Protein AF-A0A7W4IKR4-F1 (afdb_monomer)

Sequence (214 aa):
MAEIINLNRTIQHRSRMSVFVGYLTVDWKCHAFAAETKRECMRQIALFICEMDEMHRADVRDYPEVAALRPYYYSGVVASNDICRIASLAEINPDRLDAMFVDAIDAYLVDPDVRITSHATPVVVPVHGVDFGNALHAAFVESESGIAGHVSTKKEAAQVWMTDYVRDQMNMTLPQAERQFRNWNDGFLDVVLLRLSPNLQTVVTLASLTPTAG

Organism: NCBI:txid2729096

Structure (mmCIF, N/CA/C/O backbone):
data_AF-A0A7W4IKR4-F1
#
_entry.id   AF-A0A7W4IKR4-F1
#
loop_
_atom_site.group_PDB
_atom_site.id
_atom_site.type_symbol
_atom_site.label_atom_id
_atom_site.label_alt_id
_atom_site.label_comp_id
_atom_site.label_asym_id
_atom_site.label_entity_id
_atom_site.label_seq_id
_atom_site.pdbx_PDB_ins_code
_atom_site.Cartn_x
_atom_site.Cartn_y
_atom_site.Cartn_z
_atom_site.occupancy
_atom_site.B_iso_or_equiv
_atom_site.auth_seq_id
_atom_site.auth_comp_id
_atom_site.auth_asym_id
_atom_site.auth_atom_id
_atom_site.pdbx_PDB_model_num
ATOM 1 N N . MET A 1 1 ? -17.639 -23.640 34.349 1.00 31.86 1 MET A N 1
ATOM 2 C CA . MET A 1 1 ? -18.152 -23.052 33.095 1.00 31.86 1 MET A CA 1
ATOM 3 C C . MET A 1 1 ? -18.536 -21.620 33.397 1.00 31.86 1 MET A C 1
ATOM 5 O O . MET A 1 1 ? -19.612 -21.396 33.930 1.00 31.86 1 MET A O 1
ATOM 9 N N . ALA A 1 2 ? -17.584 -20.704 33.213 1.00 28.19 2 ALA A N 1
ATOM 10 C CA . ALA A 1 2 ? -17.735 -19.298 33.561 1.00 28.19 2 ALA A CA 1
ATOM 11 C C . ALA A 1 2 ? -18.303 -18.515 32.372 1.00 28.19 2 ALA A C 1
ATOM 13 O O . ALA A 1 2 ? -17.894 -18.701 31.229 1.00 28.19 2 ALA A O 1
ATOM 14 N N . GLU A 1 3 ? -19.272 -17.682 32.706 1.00 28.91 3 GLU A N 1
ATOM 15 C CA . GLU A 1 3 ? -19.980 -16.710 31.888 1.00 28.91 3 GLU A CA 1
ATOM 16 C C . GLU A 1 3 ? -19.194 -15.373 31.879 1.00 28.91 3 GLU A C 1
ATOM 18 O O . GLU A 1 3 ? -18.309 -15.193 32.717 1.00 28.91 3 GLU A O 1
ATOM 23 N N . ILE A 1 4 ? -19.616 -14.415 31.028 1.00 28.56 4 ILE A N 1
ATOM 24 C CA . ILE A 1 4 ? -19.273 -12.964 31.022 1.00 28.56 4 ILE A CA 1
ATOM 25 C C . ILE A 1 4 ? -18.029 -12.637 30.138 1.00 28.56 4 ILE A C 1
ATOM 27 O O . ILE A 1 4 ? -16.945 -13.141 30.386 1.00 28.56 4 ILE A O 1
ATOM 31 N N . ILE A 1 5 ? -18.066 -11.841 29.050 1.00 32.06 5 ILE A N 1
ATOM 32 C CA . ILE A 1 5 ? -18.854 -10.629 28.745 1.00 32.06 5 ILE A CA 1
ATOM 33 C C . ILE A 1 5 ? -19.352 -10.609 27.290 1.00 32.06 5 ILE A C 1
ATOM 35 O O . ILE A 1 5 ? -18.592 -10.629 26.323 1.00 32.06 5 ILE A O 1
ATOM 39 N N . ASN A 1 6 ? -20.665 -10.436 27.178 1.00 35.22 6 ASN A N 1
ATOM 40 C CA . ASN A 1 6 ? -21.398 -9.983 26.007 1.00 35.22 6 ASN A CA 1
ATOM 41 C C . ASN A 1 6 ? -21.077 -8.488 25.780 1.00 35.22 6 ASN A C 1
ATOM 43 O O . ASN A 1 6 ? -21.601 -7.631 26.486 1.00 35.22 6 ASN A O 1
ATOM 47 N N . LEU A 1 7 ? -20.188 -8.167 24.836 1.00 32.81 7 LEU A N 1
ATOM 48 C CA . LEU A 1 7 ? -19.761 -6.791 24.512 1.00 32.81 7 LEU A CA 1
ATOM 49 C C . LEU A 1 7 ? -20.572 -6.179 23.355 1.00 32.81 7 LEU A C 1
ATOM 51 O O . LEU A 1 7 ? -20.089 -5.336 22.604 1.00 32.81 7 LEU A O 1
ATOM 55 N N . ASN A 1 8 ? -21.834 -6.589 23.222 1.00 38.53 8 ASN A N 1
ATOM 56 C CA . ASN A 1 8 ? -22.806 -5.913 22.374 1.00 38.53 8 ASN A CA 1
ATOM 57 C C . ASN A 1 8 ? -23.758 -5.096 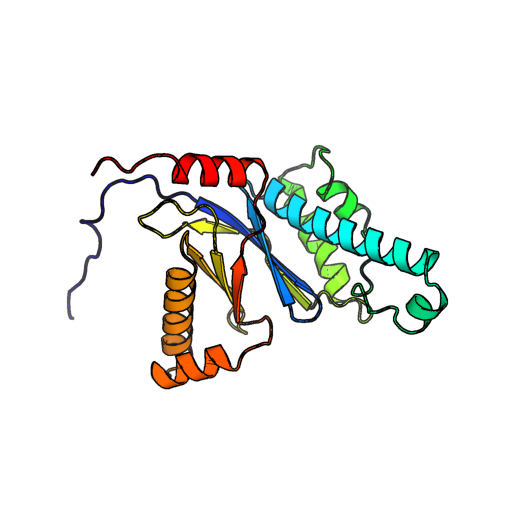23.251 1.00 38.53 8 ASN A C 1
ATOM 59 O O . ASN A 1 8 ? -24.416 -5.659 24.120 1.00 38.53 8 ASN A O 1
ATOM 63 N N . ARG A 1 9 ? -23.901 -3.805 22.913 1.00 33.41 9 ARG A N 1
ATOM 64 C CA . ARG A 1 9 ? -24.767 -2.765 23.515 1.00 33.41 9 ARG A CA 1
ATOM 65 C C . ARG A 1 9 ? -24.059 -1.905 24.560 1.00 33.41 9 ARG A C 1
ATOM 67 O O . ARG A 1 9 ? -24.197 -2.140 25.749 1.00 33.41 9 ARG A O 1
ATOM 74 N N . THR A 1 10 ? -23.316 -0.893 24.106 1.00 35.38 10 THR A N 1
ATOM 75 C CA . THR A 1 10 ? -23.553 0.546 24.396 1.00 35.38 10 THR A CA 1
ATOM 76 C C . THR A 1 10 ? -22.437 1.383 23.747 1.00 35.38 10 THR A C 1
ATOM 78 O O . THR A 1 10 ? -21.722 2.106 24.421 1.00 35.38 10 THR A O 1
ATOM 81 N N . ILE A 1 11 ? -22.258 1.290 22.425 1.00 39.19 11 ILE A N 1
ATOM 82 C CA . ILE A 1 11 ? -21.705 2.398 21.629 1.00 39.19 11 ILE A CA 1
ATOM 83 C C . ILE A 1 11 ? -22.550 2.452 20.358 1.00 39.19 11 ILE A C 1
ATOM 85 O O . ILE A 1 11 ? -22.410 1.632 19.458 1.00 39.19 11 ILE A O 1
ATOM 89 N N . GLN A 1 12 ? -23.529 3.348 20.429 1.00 33.81 12 GLN A N 1
ATOM 90 C CA . GLN A 1 12 ? -24.282 4.022 19.376 1.00 33.81 12 GLN A CA 1
ATOM 91 C C . GLN A 1 12 ? -24.053 3.558 17.927 1.00 33.81 12 GLN A C 1
ATOM 93 O O . GLN A 1 12 ? -22.936 3.551 17.416 1.00 33.81 12 GLN A O 1
ATOM 98 N N . HIS A 1 13 ? -25.169 3.312 17.236 1.00 33.97 13 HIS A N 1
ATOM 99 C CA . HIS A 1 13 ? -25.300 3.419 15.783 1.00 33.97 13 HIS A CA 1
ATOM 100 C C . HIS A 1 13 ? -24.623 4.709 15.275 1.00 33.97 13 HIS A C 1
ATOM 102 O O . HIS A 1 13 ? -25.228 5.776 15.237 1.00 33.97 13 HIS A O 1
ATOM 108 N N . ARG A 1 14 ? -23.360 4.614 14.870 1.00 40.78 14 ARG A N 1
ATOM 109 C CA . ARG A 1 14 ? -22.695 5.560 13.976 1.00 40.78 14 ARG A CA 1
ATOM 110 C C . ARG A 1 14 ? -22.114 4.707 12.862 1.00 40.78 14 ARG A C 1
ATOM 112 O O . ARG A 1 14 ? -21.452 3.712 13.144 1.00 40.78 14 ARG A O 1
ATOM 119 N N . SER A 1 15 ? -22.453 5.039 11.619 1.00 44.50 15 SER A N 1
ATOM 120 C CA . SER A 1 15 ? -21.947 4.383 10.410 1.00 44.50 15 SER A CA 1
ATOM 121 C C . SER A 1 15 ? -20.438 4.150 10.538 1.00 44.50 15 SER A C 1
ATOM 123 O O . SER A 1 15 ? -19.667 5.105 10.458 1.00 44.50 15 SER A O 1
ATOM 125 N N . ARG A 1 16 ? -20.010 2.907 10.798 1.00 61.19 16 ARG A N 1
ATOM 126 C CA . ARG A 1 16 ? -18.585 2.572 10.846 1.00 61.19 16 ARG A CA 1
ATOM 127 C C . ARG A 1 16 ? -18.085 2.594 9.411 1.00 61.19 16 ARG A C 1
ATOM 129 O O . ARG A 1 16 ? -18.451 1.736 8.617 1.00 61.19 16 ARG A O 1
ATOM 136 N N . MET A 1 17 ? -17.312 3.619 9.082 1.00 74.38 17 MET A N 1
ATOM 137 C CA . MET A 1 17 ? -16.640 3.732 7.798 1.00 74.38 17 MET A CA 1
ATOM 138 C C . MET A 1 17 ? -15.698 2.534 7.618 1.00 74.38 17 MET A C 1
ATOM 140 O O . MET A 1 17 ? -14.933 2.203 8.524 1.00 74.38 17 MET A O 1
ATOM 144 N N . SER A 1 18 ? -15.763 1.882 6.461 1.00 82.19 18 SER A N 1
ATOM 145 C CA . SER A 1 18 ? -14.823 0.836 6.054 1.00 82.19 18 SER A CA 1
ATOM 146 C C . SER A 1 18 ? -14.090 1.293 4.803 1.00 82.19 18 SER A C 1
ATOM 148 O O . SER A 1 18 ? -14.680 1.945 3.944 1.00 82.19 18 SER A O 1
ATOM 150 N N . VAL A 1 19 ? -12.808 0.958 4.715 1.00 86.38 19 VAL A N 1
ATOM 151 C CA . VAL A 1 19 ? -11.939 1.301 3.584 1.00 86.38 19 VAL A CA 1
ATOM 152 C C . VAL A 1 19 ? -11.190 0.061 3.122 1.00 86.38 19 VAL A C 1
ATOM 154 O O . VAL A 1 19 ? -10.964 -0.857 3.908 1.00 86.38 19 VAL A O 1
ATOM 157 N N . PHE A 1 20 ? -10.806 0.024 1.852 1.00 88.94 20 PHE A N 1
ATOM 158 C CA . PHE A 1 20 ? -9.824 -0.940 1.376 1.00 88.94 20 PHE A CA 1
ATOM 159 C C . PHE A 1 20 ? -8.435 -0.438 1.718 1.00 88.94 20 PHE A C 1
ATOM 161 O O . PHE A 1 20 ? -8.143 0.732 1.479 1.00 88.94 20 PHE A O 1
ATOM 168 N N . VAL A 1 21 ? -7.601 -1.320 2.257 1.00 86.75 21 VAL A N 1
ATOM 169 C CA . VAL A 1 21 ? -6.235 -1.007 2.666 1.00 86.75 21 VAL A CA 1
ATOM 170 C C . VAL A 1 21 ? -5.290 -2.058 2.125 1.00 86.75 21 VAL A C 1
ATOM 172 O O . VAL A 1 21 ? -5.514 -3.247 2.337 1.00 86.75 21 VAL A O 1
ATOM 175 N N . GLY A 1 22 ? -4.237 -1.609 1.452 1.00 87.81 22 GLY A N 1
ATOM 176 C CA . GLY A 1 22 ? -3.116 -2.435 1.015 1.00 87.81 22 GLY A CA 1
ATOM 177 C C . GLY A 1 22 ? -1.796 -1.724 1.284 1.00 87.81 22 GLY A C 1
ATOM 178 O O . GLY A 1 22 ? -1.777 -0.531 1.599 1.00 87.81 22 GLY A O 1
ATOM 179 N N . TYR A 1 23 ? -0.690 -2.449 1.160 1.00 86.38 23 TYR A N 1
ATOM 180 C CA . TYR A 1 23 ? 0.640 -1.873 1.326 1.00 86.38 23 TYR A CA 1
ATOM 181 C C . TYR A 1 23 ? 1.664 -2.515 0.397 1.00 86.38 23 TYR A C 1
ATOM 183 O O . TYR A 1 23 ? 1.463 -3.618 -0.116 1.00 86.38 23 TYR A O 1
ATOM 191 N N . LEU A 1 24 ? 2.768 -1.798 0.220 1.00 86.31 24 LEU A N 1
ATOM 192 C CA . LEU A 1 24 ? 3.975 -2.234 -0.462 1.00 86.31 24 LEU A CA 1
ATOM 193 C C . LEU A 1 24 ? 5.173 -1.883 0.423 1.00 86.31 24 LEU A C 1
ATOM 195 O O . LEU A 1 24 ? 5.307 -0.730 0.834 1.00 86.31 24 LEU A O 1
ATOM 199 N N . THR A 1 25 ? 6.040 -2.846 0.714 1.00 82.12 25 THR A N 1
ATOM 200 C CA . THR A 1 25 ? 7.292 -2.591 1.432 1.00 82.12 25 THR A CA 1
ATOM 201 C C . THR A 1 25 ? 8.418 -2.459 0.424 1.00 82.12 25 THR A C 1
ATOM 203 O O . THR A 1 25 ? 8.682 -3.388 -0.336 1.00 82.12 25 THR A O 1
ATOM 206 N N . VAL A 1 26 ? 9.077 -1.303 0.418 1.00 80.88 26 VAL A N 1
ATOM 207 C CA . VAL A 1 26 ? 10.202 -0.994 -0.469 1.00 80.88 26 VAL A CA 1
ATOM 208 C C . VAL A 1 26 ? 11.405 -0.660 0.393 1.00 80.88 26 VAL A C 1
ATOM 210 O O . VAL A 1 26 ? 11.332 0.252 1.211 1.00 80.88 26 VAL A O 1
ATOM 213 N N . ASP A 1 27 ? 12.507 -1.391 0.220 1.00 77.88 27 ASP A N 1
ATOM 214 C CA . ASP A 1 27 ? 13.743 -1.189 0.991 1.00 77.88 27 ASP A CA 1
ATOM 215 C C . ASP A 1 27 ? 13.482 -1.146 2.508 1.00 77.88 27 ASP A C 1
ATOM 217 O O . ASP A 1 27 ? 13.917 -0.237 3.214 1.00 77.88 27 ASP A O 1
ATOM 221 N N . TRP A 1 28 ? 12.694 -2.113 2.995 1.00 70.62 28 TRP A N 1
ATOM 222 C CA . TRP A 1 28 ? 12.275 -2.230 4.399 1.00 70.62 28 TRP A CA 1
ATOM 223 C C . TRP A 1 28 ? 11.429 -1.072 4.930 1.00 70.62 28 TRP A C 1
ATOM 225 O O . TRP A 1 28 ? 11.243 -0.957 6.139 1.00 70.62 28 TRP A O 1
ATOM 235 N N . LYS A 1 29 ? 10.878 -0.229 4.054 1.00 76.44 29 LYS A N 1
ATOM 236 C CA . LYS A 1 29 ? 9.941 0.830 4.420 1.00 76.44 29 LYS A CA 1
ATOM 237 C C . LYS A 1 29 ? 8.539 0.500 3.930 1.00 76.44 29 LYS A C 1
ATOM 239 O O . LYS A 1 29 ? 8.330 0.278 2.740 1.00 76.44 29 LYS A O 1
ATOM 244 N N . CYS A 1 30 ? 7.572 0.507 4.842 1.00 78.81 30 CYS A N 1
ATOM 245 C CA . CYS A 1 30 ? 6.174 0.262 4.509 1.00 78.81 30 CYS A CA 1
ATOM 246 C C . CYS A 1 30 ? 5.533 1.505 3.869 1.00 78.81 30 CYS A C 1
ATOM 248 O O . CYS A 1 30 ? 5.595 2.617 4.400 1.00 78.81 30 CYS A O 1
ATOM 250 N N . HIS A 1 31 ? 4.882 1.307 2.725 1.00 84.69 31 HIS A N 1
ATOM 251 C CA . HIS A 1 31 ? 4.050 2.291 2.047 1.00 84.69 31 HIS A CA 1
ATOM 252 C C . HIS A 1 31 ? 2.616 1.772 2.015 1.00 84.69 31 HIS A C 1
ATOM 254 O O . HIS A 1 31 ? 2.321 0.818 1.300 1.00 84.69 31 HIS A O 1
ATOM 260 N N . ALA A 1 32 ? 1.717 2.394 2.778 1.00 85.88 32 ALA A N 1
ATOM 261 C CA . ALA A 1 32 ? 0.323 1.969 2.848 1.00 85.88 32 ALA A CA 1
ATOM 262 C C . ALA A 1 32 ? -0.629 2.927 2.132 1.00 85.88 32 ALA A C 1
ATOM 264 O O . ALA A 1 32 ? -0.464 4.153 2.133 1.00 85.88 32 ALA A O 1
ATOM 265 N N . PHE A 1 33 ? -1.667 2.333 1.560 1.00 89.19 33 PHE A N 1
ATOM 266 C CA . PHE A 1 33 ? -2.638 2.981 0.696 1.00 89.19 33 PHE A CA 1
ATOM 267 C C . PHE A 1 33 ? -4.037 2.637 1.176 1.00 89.19 33 PHE A C 1
ATOM 269 O O . PHE A 1 33 ? -4.288 1.514 1.620 1.00 89.19 33 PHE A O 1
ATOM 276 N N . ALA A 1 34 ? -4.949 3.597 1.071 1.00 87.81 34 ALA A N 1
ATOM 277 C CA . ALA A 1 34 ? -6.352 3.369 1.349 1.00 87.81 34 ALA A CA 1
ATOM 278 C C . ALA A 1 34 ? -7.253 4.005 0.298 1.00 87.81 34 ALA A C 1
ATOM 280 O O . ALA A 1 34 ? -7.033 5.130 -0.159 1.00 87.81 34 ALA A O 1
ATOM 281 N N . ALA A 1 35 ? -8.316 3.288 -0.044 1.00 88.75 35 ALA A N 1
ATOM 282 C CA . ALA A 1 35 ? -9.330 3.772 -0.963 1.00 88.75 35 ALA A CA 1
ATOM 283 C C . ALA A 1 35 ? -10.722 3.244 -0.604 1.00 88.75 35 ALA A C 1
ATOM 285 O O . ALA A 1 35 ? -10.899 2.310 0.176 1.00 88.75 35 ALA A O 1
ATOM 286 N N . GLU A 1 36 ? -11.731 3.849 -1.215 1.00 88.06 36 GLU A N 1
ATOM 287 C CA . GLU A 1 36 ? -13.133 3.464 -1.116 1.00 88.06 36 GLU A CA 1
ATOM 288 C C . GLU A 1 36 ? -13.438 2.132 -1.820 1.00 88.06 36 GLU A C 1
ATOM 290 O O . GLU A 1 36 ? -14.387 1.442 -1.456 1.00 88.06 36 GLU A O 1
ATOM 295 N N . THR A 1 37 ? -12.626 1.745 -2.812 1.00 89.69 37 THR A N 1
ATOM 296 C CA . THR A 1 37 ? -12.770 0.480 -3.546 1.00 89.69 37 THR A CA 1
ATOM 297 C C . THR A 1 37 ? -11.448 -0.275 -3.637 1.00 89.69 37 THR A C 1
ATOM 299 O O . THR A 1 37 ? -10.372 0.326 -3.669 1.00 89.69 37 THR A O 1
ATOM 302 N N . LYS A 1 38 ? -11.528 -1.608 -3.760 1.00 90.38 38 LYS A N 1
ATOM 303 C CA . LYS A 1 38 ? -10.363 -2.477 -3.990 1.00 90.38 38 LYS A CA 1
ATOM 304 C C . LYS A 1 38 ? -9.558 -2.033 -5.214 1.00 90.38 38 LYS A C 1
ATOM 306 O O . LYS A 1 38 ? -8.341 -1.900 -5.140 1.00 90.38 38 LYS A O 1
ATOM 311 N N . ARG A 1 39 ? -10.263 -1.742 -6.315 1.00 92.81 39 ARG A N 1
ATOM 312 C CA . ARG A 1 39 ? -9.687 -1.304 -7.593 1.00 92.81 39 ARG A CA 1
ATOM 313 C C . ARG A 1 39 ? -8.893 -0.015 -7.467 1.00 92.81 39 ARG A C 1
ATOM 315 O O . ARG A 1 39 ? -7.809 0.062 -8.040 1.00 92.81 39 ARG A O 1
ATOM 322 N N . GLU A 1 40 ? -9.420 0.974 -6.751 1.00 92.75 40 GLU A N 1
ATOM 323 C CA . GLU A 1 40 ? -8.715 2.242 -6.566 1.00 92.75 40 GLU A CA 1
ATOM 324 C C . GLU A 1 40 ? -7.520 2.079 -5.623 1.00 92.75 40 GLU A C 1
ATOM 326 O O . GLU A 1 40 ? -6.463 2.646 -5.881 1.00 92.75 40 GLU A O 1
ATOM 331 N N . CYS A 1 41 ? -7.627 1.231 -4.595 1.00 91.88 41 CYS A N 1
ATOM 332 C CA . CYS A 1 41 ? -6.490 0.927 -3.725 1.00 91.88 41 CYS A CA 1
ATOM 333 C C . CYS A 1 41 ? -5.348 0.256 -4.508 1.00 91.88 41 CYS A C 1
ATOM 335 O O . CYS A 1 41 ? -4.197 0.671 -4.403 1.00 91.88 41 CYS A O 1
ATOM 337 N N . MET A 1 42 ? -5.668 -0.732 -5.353 1.00 94.31 42 MET A N 1
ATOM 338 C CA . MET A 1 42 ? -4.698 -1.352 -6.266 1.00 94.31 42 MET A CA 1
ATOM 339 C C . MET A 1 42 ? -4.134 -0.346 -7.273 1.00 94.31 42 MET A C 1
ATOM 341 O O . MET A 1 42 ? -2.944 -0.382 -7.573 1.00 94.31 42 MET A O 1
ATOM 345 N N . ARG A 1 43 ? -4.965 0.584 -7.768 1.00 93.88 43 ARG A N 1
ATOM 346 C CA . ARG A 1 43 ? -4.523 1.656 -8.668 1.00 93.88 43 ARG A CA 1
ATOM 347 C C . ARG A 1 43 ? -3.483 2.546 -8.013 1.00 93.88 43 ARG A C 1
ATOM 349 O O . ARG A 1 43 ? -2.504 2.878 -8.662 1.00 93.88 43 ARG A O 1
ATOM 356 N N . GLN A 1 44 ? -3.683 2.923 -6.752 1.00 93.31 44 GLN A N 1
ATOM 357 C CA . GLN A 1 44 ? -2.723 3.748 -6.022 1.00 93.31 44 GLN A CA 1
ATOM 358 C C . GLN A 1 44 ? -1.377 3.053 -5.834 1.00 93.31 44 GLN A C 1
ATOM 360 O O . GLN A 1 44 ? -0.343 3.685 -6.028 1.00 93.31 44 GLN A O 1
ATOM 365 N N . ILE A 1 45 ? -1.390 1.757 -5.504 1.00 92.94 45 ILE A N 1
ATOM 366 C CA . ILE A 1 45 ? -0.159 0.963 -5.400 1.00 92.94 45 ILE A CA 1
ATOM 367 C C . ILE A 1 45 ? 0.542 0.901 -6.765 1.00 92.94 45 ILE A C 1
ATOM 369 O O . ILE A 1 45 ? 1.741 1.145 -6.855 1.00 92.94 45 ILE A O 1
ATOM 373 N N . ALA A 1 46 ? -0.206 0.644 -7.841 1.00 93.94 46 ALA A N 1
ATOM 374 C CA . ALA A 1 46 ? 0.347 0.598 -9.192 1.00 93.94 46 ALA A CA 1
ATOM 375 C C . ALA A 1 46 ? 0.895 1.961 -9.657 1.00 93.94 46 ALA A C 1
ATOM 377 O O . ALA A 1 46 ? 1.966 2.014 -10.249 1.00 93.94 46 ALA A O 1
ATOM 378 N N . LEU A 1 47 ? 0.203 3.064 -9.352 1.00 93.75 47 LEU A N 1
ATOM 379 C CA . LEU A 1 47 ? 0.685 4.423 -9.622 1.00 93.75 47 LEU A CA 1
ATOM 380 C C . LEU A 1 47 ? 1.987 4.708 -8.877 1.00 93.75 47 LEU A C 1
ATOM 382 O O . LEU A 1 47 ? 2.907 5.251 -9.471 1.00 93.75 47 LEU A O 1
ATOM 386 N N . PHE A 1 48 ? 2.089 4.294 -7.614 1.00 91.62 48 PHE A N 1
ATOM 387 C CA . PHE A 1 48 ? 3.322 4.434 -6.845 1.00 91.62 48 PHE A CA 1
ATOM 388 C C . PHE A 1 48 ? 4.493 3.672 -7.484 1.00 91.62 48 PHE A C 1
ATOM 390 O O . PHE A 1 48 ? 5.595 4.205 -7.575 1.00 91.62 48 PHE A O 1
ATOM 397 N N . ILE A 1 49 ? 4.251 2.465 -7.999 1.00 90.75 49 ILE A N 1
ATOM 398 C CA . ILE A 1 49 ? 5.258 1.704 -8.752 1.00 90.75 49 ILE A CA 1
ATOM 399 C C . ILE A 1 49 ? 5.660 2.435 -10.044 1.00 90.75 49 ILE A C 1
ATOM 401 O O . ILE A 1 49 ? 6.847 2.523 -10.353 1.00 90.75 49 ILE A O 1
ATOM 405 N N . CYS A 1 50 ? 4.697 2.994 -10.784 1.00 9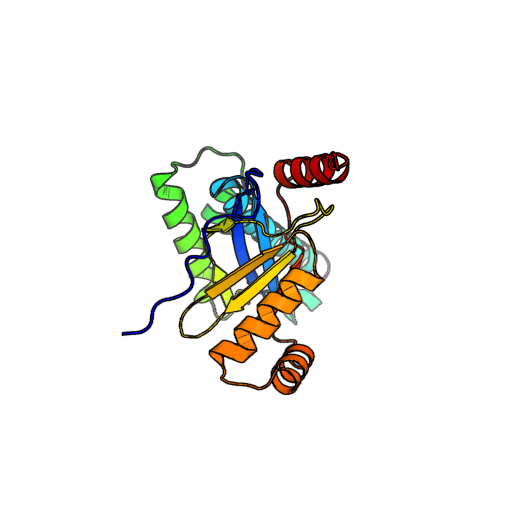1.31 50 CYS A N 1
ATOM 406 C CA . CYS A 1 50 ? 4.989 3.801 -11.972 1.00 91.31 50 CYS A CA 1
ATOM 407 C C . CYS A 1 50 ? 5.821 5.049 -11.634 1.00 91.31 50 CYS A C 1
ATOM 409 O O . CYS A 1 50 ? 6.781 5.333 -12.342 1.00 91.31 50 CYS A O 1
ATOM 411 N N . GLU A 1 51 ? 5.503 5.758 -10.545 1.00 89.62 51 GLU A N 1
ATOM 412 C CA . GLU A 1 51 ? 6.285 6.907 -10.063 1.00 89.62 51 GLU A CA 1
ATOM 413 C C . GLU A 1 51 ? 7.741 6.506 -9.775 1.00 89.62 51 GLU A C 1
ATOM 415 O O . GLU A 1 51 ? 8.667 7.222 -10.149 1.00 89.62 51 GLU A O 1
ATOM 420 N N . MET A 1 52 ? 7.959 5.343 -9.153 1.00 86.62 52 MET A N 1
ATOM 421 C CA . MET A 1 52 ? 9.305 4.834 -8.865 1.00 86.62 52 MET A CA 1
ATOM 422 C C . MET A 1 52 ? 10.104 4.526 -10.138 1.00 86.62 52 MET A C 1
ATOM 424 O O . MET A 1 52 ? 11.276 4.896 -10.219 1.00 86.62 52 MET A O 1
ATOM 428 N N . ASP A 1 53 ? 9.479 3.901 -11.140 1.00 87.06 53 ASP A N 1
ATOM 429 C CA . ASP A 1 53 ? 10.096 3.643 -12.450 1.00 87.06 53 ASP A CA 1
ATOM 430 C C . ASP A 1 53 ? 10.409 4.960 -13.188 1.00 87.06 53 ASP A C 1
ATOM 432 O O . ASP A 1 53 ? 11.502 5.148 -13.723 1.00 87.06 53 ASP A O 1
ATOM 436 N N . GLU A 1 54 ? 9.499 5.936 -13.160 1.00 86.94 54 GLU A N 1
ATOM 437 C CA . GLU A 1 54 ? 9.731 7.259 -13.752 1.00 86.94 54 GLU A CA 1
ATOM 438 C C . GLU A 1 54 ? 10.906 7.996 -13.098 1.00 86.94 54 GLU A C 1
ATOM 440 O O . GLU A 1 54 ? 11.765 8.530 -13.807 1.00 86.94 54 GLU A O 1
ATOM 445 N N . MET A 1 55 ? 10.980 7.990 -11.763 1.00 81.06 55 MET A N 1
ATOM 446 C CA . MET A 1 55 ? 12.109 8.555 -11.018 1.00 81.06 55 MET A CA 1
ATOM 447 C C . MET A 1 55 ? 13.418 7.839 -11.363 1.00 81.06 55 MET A C 1
ATOM 449 O O . MET A 1 55 ? 14.427 8.495 -11.616 1.00 81.06 55 MET A O 1
ATOM 453 N N . HIS A 1 56 ? 13.393 6.506 -11.463 1.00 78.94 56 HIS A N 1
ATOM 454 C CA . HIS A 1 56 ? 14.555 5.725 -11.873 1.00 78.94 56 HIS A CA 1
ATOM 455 C C . HIS A 1 56 ? 15.050 6.125 -13.269 1.00 78.94 56 HIS A C 1
ATOM 457 O O . HIS A 1 56 ? 16.235 6.405 -13.457 1.00 78.94 56 HIS A O 1
ATOM 463 N N . ARG A 1 57 ? 14.149 6.215 -14.253 1.00 81.81 57 ARG A N 1
ATOM 464 C CA . ARG A 1 57 ? 14.498 6.619 -15.625 1.00 81.81 57 ARG A CA 1
ATOM 465 C C . ARG A 1 57 ? 15.005 8.056 -15.703 1.00 81.81 57 ARG A C 1
ATOM 467 O O . ARG A 1 57 ? 15.885 8.338 -16.517 1.00 81.81 57 ARG A O 1
ATOM 474 N N . ALA A 1 58 ? 14.444 8.965 -14.904 1.00 82.12 58 ALA A N 1
ATOM 475 C CA . ALA A 1 58 ? 14.910 10.345 -14.831 1.00 82.12 58 ALA A CA 1
ATOM 476 C C . ALA A 1 58 ? 16.358 10.408 -14.329 1.00 82.12 58 ALA A C 1
ATOM 478 O O . ALA A 1 58 ? 17.195 11.029 -14.980 1.00 82.12 58 ALA A O 1
ATOM 479 N N . ASP A 1 59 ? 16.680 9.675 -13.266 1.00 76.19 59 ASP A N 1
ATOM 480 C CA . ASP A 1 59 ? 18.032 9.642 -12.711 1.00 76.19 59 ASP A CA 1
ATOM 481 C C . ASP A 1 59 ? 19.038 8.938 -13.627 1.00 76.19 59 ASP A C 1
ATOM 483 O O . ASP A 1 59 ? 20.174 9.389 -13.740 1.00 76.19 59 ASP A O 1
ATOM 487 N N . VAL A 1 60 ? 18.636 7.885 -14.347 1.00 78.81 60 VAL A N 1
ATOM 488 C CA . VAL A 1 60 ? 19.483 7.261 -15.384 1.00 78.81 60 VAL A CA 1
ATOM 489 C C . VAL A 1 60 ? 19.841 8.260 -16.486 1.00 78.81 60 VAL A C 1
ATOM 491 O O . VAL A 1 60 ? 20.962 8.245 -16.995 1.00 78.81 60 VAL A O 1
ATOM 494 N N . ARG A 1 61 ? 18.898 9.127 -16.869 1.00 83.25 61 ARG A N 1
ATOM 495 C CA . ARG A 1 61 ? 19.111 10.147 -17.901 1.00 83.25 61 ARG A CA 1
ATOM 496 C C . ARG A 1 61 ? 19.985 11.294 -17.397 1.00 83.25 61 ARG A C 1
ATOM 498 O O . ARG A 1 61 ? 20.875 11.729 -18.124 1.00 83.25 61 ARG A O 1
ATOM 505 N N . ASP A 1 62 ? 19.703 11.791 -16.197 1.00 82.56 62 ASP A N 1
ATOM 506 C CA . ASP A 1 62 ? 20.293 13.027 -15.681 1.00 82.56 62 ASP A CA 1
ATOM 507 C C . ASP A 1 62 ? 21.621 12.771 -14.935 1.00 82.56 62 ASP A C 1
ATOM 509 O O . ASP A 1 62 ? 22.482 13.651 -14.903 1.00 82.56 62 ASP A O 1
ATOM 513 N N . TYR A 1 63 ? 21.820 11.556 -14.404 1.00 78.94 63 TYR A N 1
ATOM 514 C CA . TYR A 1 63 ? 22.993 11.128 -13.627 1.00 78.94 63 TYR A CA 1
ATOM 515 C C . TYR A 1 63 ? 23.442 9.688 -13.980 1.00 78.94 63 TYR A C 1
ATOM 517 O O . TYR A 1 63 ? 23.452 8.804 -13.111 1.00 78.94 63 TYR A O 1
ATOM 525 N N . PRO A 1 64 ? 23.842 9.409 -15.235 1.00 74.31 64 PRO A N 1
ATOM 526 C CA . PRO A 1 64 ? 24.121 8.049 -15.705 1.00 74.31 64 PRO A CA 1
ATOM 527 C C . PRO A 1 64 ? 25.248 7.354 -14.926 1.00 74.31 64 PRO A C 1
ATOM 529 O O . PRO A 1 64 ? 25.176 6.152 -14.670 1.00 74.31 64 PRO A O 1
ATOM 532 N N . GLU A 1 65 ? 26.268 8.091 -14.481 1.00 73.25 65 GLU A N 1
ATOM 533 C CA . GLU A 1 65 ? 27.338 7.564 -13.629 1.00 73.25 65 GLU A CA 1
ATOM 534 C C . GLU A 1 65 ? 26.859 7.158 -12.226 1.00 73.25 65 GLU A C 1
ATOM 536 O O . GLU A 1 65 ? 27.344 6.171 -11.670 1.00 73.25 65 GLU A O 1
ATOM 541 N N . VAL A 1 66 ? 25.881 7.873 -11.658 1.00 65.44 66 VAL A N 1
ATOM 542 C CA . VAL A 1 66 ? 25.290 7.539 -10.354 1.00 65.44 66 VAL A CA 1
ATOM 543 C C . VAL A 1 66 ? 24.354 6.350 -10.503 1.00 65.44 66 VAL A C 1
ATOM 545 O O . VAL A 1 66 ? 24.416 5.436 -9.685 1.00 65.44 66 VAL A O 1
ATOM 548 N N . ALA A 1 67 ? 23.553 6.311 -11.567 1.00 63.94 67 ALA A N 1
ATOM 549 C CA . ALA A 1 67 ? 22.674 5.188 -11.864 1.00 63.94 67 ALA A CA 1
ATOM 550 C C . ALA A 1 67 ? 23.454 3.885 -12.122 1.00 63.94 67 ALA A C 1
ATOM 552 O O . ALA A 1 67 ? 23.048 2.827 -11.650 1.00 63.94 67 ALA A O 1
ATOM 553 N N . ALA A 1 68 ? 24.617 3.960 -12.781 1.00 62.91 68 ALA A N 1
ATOM 554 C CA . ALA A 1 68 ? 25.496 2.808 -12.997 1.00 62.91 68 ALA A CA 1
ATOM 555 C C . ALA A 1 68 ? 26.147 2.289 -11.700 1.00 62.91 68 ALA A C 1
ATOM 557 O O . ALA A 1 68 ? 26.351 1.087 -11.544 1.00 62.91 68 ALA A O 1
ATOM 558 N N . LEU A 1 69 ? 26.473 3.183 -10.759 1.00 56.47 69 LEU A N 1
ATOM 559 C CA . LEU A 1 69 ? 27.058 2.823 -9.459 1.00 56.47 69 LEU A CA 1
ATOM 560 C C . LEU A 1 69 ? 26.002 2.458 -8.407 1.00 56.47 69 LEU A C 1
ATOM 562 O O . LEU A 1 69 ? 26.318 1.834 -7.393 1.00 56.47 69 LEU A O 1
ATOM 566 N N . ARG A 1 70 ? 24.755 2.884 -8.617 1.00 53.66 70 ARG A N 1
ATOM 567 C CA . ARG A 1 70 ? 23.626 2.713 -7.701 1.00 53.66 70 ARG A CA 1
ATOM 568 C C . ARG A 1 70 ? 22.347 2.359 -8.472 1.00 53.66 70 ARG A C 1
ATOM 570 O O . ARG A 1 70 ? 21.368 3.101 -8.367 1.00 53.66 70 ARG A O 1
ATOM 577 N N . PRO A 1 71 ? 22.291 1.198 -9.156 1.00 52.62 71 PRO A N 1
ATOM 578 C CA . PRO A 1 71 ? 21.047 0.737 -9.789 1.00 52.62 71 PRO A CA 1
ATOM 579 C C . PRO A 1 71 ? 19.888 0.627 -8.774 1.00 52.62 71 PRO A C 1
ATOM 581 O O . PRO A 1 71 ? 18.715 0.731 -9.116 1.00 52.62 71 PRO A O 1
ATOM 584 N N . TYR A 1 72 ? 20.232 0.528 -7.488 1.00 50.81 72 TYR A N 1
ATOM 585 C CA . TYR A 1 72 ? 19.346 0.273 -6.360 1.00 50.81 72 TYR A CA 1
ATOM 586 C C . TYR A 1 72 ? 18.689 1.500 -5.705 1.00 50.81 72 TYR A C 1
ATOM 588 O O . TYR A 1 72 ? 17.909 1.313 -4.771 1.00 50.81 72 TYR A O 1
ATOM 596 N N . TYR A 1 73 ? 18.990 2.739 -6.126 1.00 51.28 73 TYR A N 1
ATOM 597 C CA . TYR A 1 73 ? 18.451 3.939 -5.449 1.00 51.28 73 TYR A CA 1
ATOM 598 C C . TYR A 1 73 ? 16.918 4.061 -5.544 1.00 51.28 73 TYR A C 1
ATOM 600 O O . TYR A 1 73 ? 16.297 4.636 -4.655 1.00 51.28 73 TYR A O 1
ATOM 608 N N . TYR A 1 74 ? 16.317 3.439 -6.564 1.00 57.22 74 TYR A N 1
ATOM 609 C CA . TYR A 1 74 ? 14.864 3.358 -6.775 1.00 57.22 74 TYR A CA 1
ATOM 610 C C . TYR A 1 74 ? 14.368 1.919 -6.794 1.00 57.22 74 TYR A C 1
ATOM 612 O O . TYR A 1 74 ? 13.418 1.582 -7.497 1.00 57.22 74 TYR A O 1
ATOM 620 N N . SER A 1 75 ? 15.024 1.047 -6.026 1.00 59.22 75 SER A N 1
ATOM 621 C CA . SER A 1 75 ? 14.640 -0.354 -5.857 1.00 59.22 75 SER A CA 1
ATOM 622 C C . SER A 1 75 ? 14.618 -1.212 -7.126 1.00 59.22 75 SER A C 1
ATOM 624 O O . SER A 1 75 ? 13.983 -2.249 -7.077 1.00 59.22 75 SER A O 1
ATOM 626 N N . GLY A 1 76 ? 15.262 -0.814 -8.233 1.00 65.00 76 GLY A N 1
ATOM 627 C CA . GLY A 1 76 ? 15.327 -1.617 -9.470 1.00 65.00 76 GLY A CA 1
ATOM 628 C C . GLY A 1 76 ? 13.978 -1.861 -10.163 1.00 65.00 76 GLY A C 1
ATOM 629 O O . GLY A 1 76 ? 13.889 -2.666 -11.084 1.00 65.00 76 GLY A O 1
ATOM 630 N N . VAL A 1 77 ? 12.915 -1.185 -9.723 1.00 75.75 77 VAL A N 1
ATOM 631 C CA . VAL A 1 77 ? 11.547 -1.462 -10.164 1.00 75.75 77 VAL A CA 1
ATOM 632 C C . VAL A 1 77 ? 11.305 -0.898 -11.561 1.00 75.75 77 VAL A C 1
ATOM 634 O O . VAL A 1 77 ? 11.397 0.307 -11.779 1.00 75.75 77 VAL A O 1
ATOM 637 N N . VAL A 1 78 ? 10.921 -1.775 -12.489 1.00 81.69 78 VAL A N 1
ATOM 638 C CA . VAL A 1 78 ? 10.427 -1.409 -13.824 1.00 81.69 78 VAL A CA 1
ATOM 639 C C . VAL A 1 78 ? 8.939 -1.728 -13.896 1.00 81.69 78 VAL A C 1
ATOM 641 O O . VAL A 1 78 ? 8.538 -2.867 -13.649 1.00 81.69 78 VAL A O 1
ATOM 644 N N . ALA A 1 79 ? 8.101 -0.749 -14.242 1.00 86.31 79 ALA A N 1
ATOM 645 C CA . ALA A 1 79 ? 6.659 -0.952 -14.305 1.00 86.31 79 ALA A CA 1
ATOM 646 C C . ALA A 1 79 ? 6.300 -1.904 -15.459 1.00 86.31 79 ALA A C 1
ATOM 648 O O . ALA A 1 79 ? 6.547 -1.616 -16.634 1.00 86.31 79 ALA A O 1
ATOM 649 N N . SER A 1 80 ? 5.699 -3.049 -15.129 1.00 89.88 80 SER A N 1
ATOM 650 C CA . SER A 1 80 ? 5.231 -4.007 -16.132 1.00 89.88 80 SER A CA 1
ATOM 651 C C . SER A 1 80 ? 4.001 -3.478 -16.881 1.00 89.88 80 SER A C 1
ATOM 653 O O . SER A 1 80 ? 3.317 -2.554 -16.432 1.00 89.88 80 SER A O 1
ATOM 655 N N . ASN A 1 81 ? 3.664 -4.093 -18.020 1.00 91.69 81 ASN A N 1
ATOM 656 C CA . ASN A 1 81 ? 2.448 -3.739 -18.762 1.00 91.69 81 ASN A CA 1
ATOM 657 C C . ASN A 1 81 ? 1.178 -3.882 -17.908 1.00 91.69 81 ASN A C 1
ATOM 659 O O . ASN A 1 81 ? 0.267 -3.063 -18.034 1.00 91.69 81 ASN A O 1
ATOM 663 N N . ASP A 1 82 ? 1.120 -4.892 -17.036 1.00 93.44 82 ASP A N 1
ATOM 664 C CA . ASP A 1 82 ? -0.022 -5.102 -16.148 1.00 93.44 82 ASP A CA 1
ATOM 665 C C . ASP A 1 82 ? -0.080 -4.043 -15.048 1.00 93.44 82 ASP A C 1
ATOM 667 O O . ASP A 1 82 ? -1.156 -3.494 -14.810 1.00 93.44 82 ASP A O 1
ATOM 671 N N . ILE A 1 83 ? 1.061 -3.651 -14.465 1.00 93.75 83 ILE A N 1
ATOM 672 C CA . ILE A 1 83 ? 1.119 -2.515 -13.533 1.00 93.75 83 ILE A CA 1
ATOM 673 C C . ILE A 1 83 ? 0.641 -1.230 -14.212 1.00 93.75 83 ILE A C 1
ATOM 675 O O . ILE A 1 83 ? -0.264 -0.571 -13.700 1.00 93.75 83 ILE A O 1
ATOM 679 N N . CYS A 1 84 ? 1.161 -0.903 -15.396 1.00 93.75 84 CYS A N 1
ATOM 680 C CA . CYS A 1 84 ? 0.737 0.274 -16.159 1.00 93.75 84 CYS A CA 1
ATOM 681 C C . CYS A 1 84 ? -0.766 0.236 -16.479 1.00 93.75 84 CYS A C 1
ATOM 683 O O . CYS A 1 84 ? -1.469 1.247 -16.381 1.00 93.75 84 CYS A O 1
ATOM 685 N N . ARG A 1 85 ? -1.298 -0.942 -16.822 1.00 94.50 85 ARG A N 1
ATOM 686 C CA . ARG A 1 85 ? -2.728 -1.129 -17.074 1.00 94.50 85 ARG A CA 1
ATOM 687 C C . ARG A 1 85 ? -3.557 -0.925 -15.808 1.00 94.50 85 ARG A C 1
ATOM 689 O O . ARG A 1 85 ? -4.579 -0.241 -15.878 1.00 94.50 85 ARG A O 1
ATOM 696 N N . ILE A 1 86 ? -3.126 -1.460 -14.666 1.00 94.38 86 ILE A N 1
ATOM 697 C CA . ILE A 1 86 ? -3.789 -1.272 -13.369 1.00 94.38 86 ILE A CA 1
ATOM 698 C C . ILE A 1 86 ? -3.729 0.199 -12.944 1.00 94.38 86 ILE A C 1
ATOM 700 O O . ILE A 1 86 ? -4.742 0.721 -12.487 1.00 94.38 86 ILE A O 1
ATOM 704 N N . ALA A 1 87 ? -2.610 0.897 -13.143 1.00 94.56 87 ALA A N 1
ATOM 705 C CA . ALA A 1 87 ? -2.458 2.325 -12.842 1.00 94.56 87 ALA A CA 1
ATOM 706 C C . ALA A 1 87 ? -3.397 3.221 -13.681 1.00 94.56 87 ALA A C 1
ATOM 708 O O . ALA A 1 87 ? -3.863 4.271 -13.220 1.00 94.56 87 ALA A O 1
ATOM 709 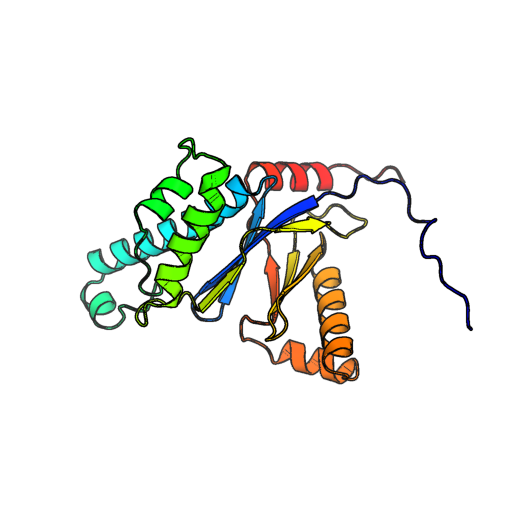N N . SER A 1 88 ? -3.718 2.789 -14.903 1.00 93.50 88 SER A N 1
ATOM 710 C CA . SER A 1 88 ? -4.604 3.515 -15.816 1.00 93.50 88 SER A CA 1
ATOM 711 C C . SER A 1 88 ? -6.073 3.534 -15.362 1.00 93.50 88 SER A C 1
ATOM 713 O O . SER A 1 88 ? -6.494 2.788 -14.476 1.00 93.50 88 SER A O 1
ATOM 715 N N . LEU A 1 89 ? -6.880 4.368 -16.025 1.00 90.31 89 LEU A N 1
ATOM 716 C CA . LEU A 1 89 ? -8.344 4.387 -15.895 1.00 90.31 89 LEU A CA 1
ATOM 717 C C . LEU A 1 89 ? -9.041 3.373 -16.819 1.00 90.31 89 LEU A C 1
ATOM 719 O O . LEU A 1 89 ? -10.263 3.406 -16.952 1.00 90.31 89 LEU A O 1
ATOM 723 N N . ALA A 1 90 ? -8.285 2.494 -17.485 1.00 90.00 90 ALA A N 1
ATOM 724 C CA . ALA A 1 90 ? -8.864 1.485 -18.356 1.00 90.00 90 ALA A CA 1
ATOM 725 C C . ALA A 1 90 ? -9.759 0.522 -17.566 1.00 90.00 90 ALA A C 1
ATOM 727 O O . ALA A 1 90 ? -9.475 0.163 -16.415 1.00 90.00 90 ALA A O 1
ATOM 728 N N . GLU A 1 91 ? -10.823 0.070 -18.224 1.00 88.12 91 GLU A N 1
ATOM 729 C CA . GLU A 1 91 ? -11.691 -0.964 -17.687 1.00 88.12 91 GLU A CA 1
ATOM 730 C C . GLU A 1 91 ? -10.931 -2.298 -17.620 1.00 88.12 91 GLU A C 1
ATOM 732 O O . GLU A 1 91 ? -10.283 -2.746 -18.575 1.00 88.12 91 GLU A O 1
ATOM 737 N N . ILE A 1 92 ? -10.985 -2.925 -16.448 1.00 90.31 92 ILE A N 1
ATOM 738 C CA . ILE A 1 92 ? -10.383 -4.226 -16.171 1.00 90.31 92 ILE A CA 1
ATOM 739 C C . ILE A 1 92 ? -11.503 -5.103 -15.637 1.00 90.31 92 ILE A C 1
ATOM 741 O O . ILE A 1 92 ? -12.237 -4.679 -14.746 1.00 90.31 92 ILE A O 1
ATOM 745 N N . ASN A 1 93 ? -11.619 -6.319 -16.174 1.00 87.88 93 ASN A N 1
ATOM 746 C CA . ASN A 1 93 ? -12.565 -7.295 -15.652 1.00 87.88 93 ASN A CA 1
ATOM 747 C C . ASN A 1 93 ? -12.281 -7.506 -14.145 1.00 87.88 93 ASN A C 1
ATOM 749 O O . ASN A 1 93 ? -11.165 -7.926 -13.820 1.00 87.88 93 ASN A O 1
ATOM 753 N N . PRO A 1 94 ? -13.250 -7.241 -13.246 1.00 83.31 94 PRO A N 1
ATOM 754 C CA . PRO A 1 94 ? -13.073 -7.406 -11.805 1.00 83.31 94 PRO A CA 1
ATOM 755 C C . PRO A 1 94 ? -12.578 -8.800 -11.408 1.00 83.31 94 PRO A C 1
ATOM 757 O O . PRO A 1 94 ? -11.722 -8.907 -10.536 1.00 83.31 94 PRO A O 1
ATOM 760 N N . ASP A 1 95 ? -13.027 -9.844 -12.110 1.00 85.75 95 ASP A N 1
ATOM 761 C CA . ASP A 1 95 ? -12.654 -11.239 -11.839 1.00 85.75 95 ASP A CA 1
ATOM 762 C C . ASP A 1 95 ? -11.180 -11.527 -12.151 1.00 85.75 95 ASP A C 1
ATOM 764 O O . ASP A 1 95 ? -10.608 -12.505 -11.677 1.00 85.75 95 ASP A O 1
ATOM 768 N N . ARG A 1 96 ? -10.551 -10.684 -12.977 1.00 88.50 96 ARG A N 1
ATOM 769 C CA . ARG A 1 96 ? -9.143 -10.818 -13.373 1.00 88.50 96 ARG A CA 1
ATOM 770 C C . ARG A 1 96 ? -8.224 -9.851 -12.648 1.00 88.50 96 ARG A C 1
ATOM 772 O O . ARG A 1 96 ? -7.017 -10.061 -12.675 1.00 88.50 96 ARG A O 1
ATOM 779 N N . LEU A 1 97 ? -8.771 -8.802 -12.040 1.00 89.19 97 LEU A N 1
ATOM 780 C CA . LEU A 1 97 ? -7.990 -7.735 -11.428 1.00 89.19 97 LEU A CA 1
ATOM 781 C C . LEU A 1 97 ? -7.076 -8.264 -10.320 1.00 89.19 97 LEU A C 1
ATOM 783 O O . LEU A 1 97 ? -5.907 -7.900 -10.280 1.00 89.19 97 LEU A O 1
ATOM 787 N N . ASP A 1 98 ? -7.604 -9.137 -9.462 1.00 88.12 98 ASP A N 1
ATOM 788 C CA . ASP A 1 98 ? -6.852 -9.700 -8.341 1.00 88.12 98 ASP A CA 1
ATOM 789 C C . ASP A 1 98 ? -5.672 -10.543 -8.821 1.00 88.12 98 ASP A C 1
ATOM 791 O O . ASP A 1 98 ? -4.549 -10.321 -8.380 1.00 88.12 98 ASP A O 1
ATOM 795 N N . ALA A 1 99 ? -5.917 -11.453 -9.767 1.00 89.56 99 ALA A N 1
ATOM 796 C CA . ALA A 1 99 ? -4.871 -12.288 -10.350 1.00 89.56 99 ALA A CA 1
ATOM 797 C C . ALA A 1 99 ? -3.814 -11.437 -11.067 1.00 89.56 99 ALA A C 1
ATOM 799 O O . ALA A 1 99 ? -2.631 -11.583 -10.801 1.00 89.56 99 ALA A O 1
ATOM 800 N N . MET A 1 100 ? -4.241 -10.475 -11.896 1.00 90.69 100 MET A N 1
ATOM 801 C CA . MET A 1 100 ? -3.321 -9.561 -12.581 1.00 90.69 100 MET A CA 1
ATOM 802 C C . MET A 1 100 ? -2.456 -8.758 -11.606 1.00 90.69 100 MET A C 1
ATOM 804 O O . MET A 1 100 ? -1.289 -8.514 -11.889 1.00 90.69 100 MET A O 1
ATOM 808 N N . PHE A 1 101 ? -3.026 -8.311 -10.485 1.00 90.38 101 PHE A N 1
ATOM 809 C CA . PHE A 1 101 ? -2.284 -7.556 -9.482 1.00 90.38 101 PHE A CA 1
ATOM 810 C C . PHE A 1 101 ? -1.271 -8.442 -8.753 1.00 90.38 101 PHE A C 1
ATOM 812 O O . PHE A 1 101 ? -0.109 -8.063 -8.660 1.00 90.38 101 PHE A O 1
ATOM 819 N N . VAL A 1 102 ? -1.693 -9.616 -8.274 1.00 88.25 102 VAL A N 1
ATOM 820 C CA . VAL A 1 102 ? -0.815 -10.552 -7.554 1.00 88.25 102 VAL A CA 1
ATOM 821 C C . VAL A 1 102 ? 0.320 -11.028 -8.456 1.00 88.25 102 VAL A C 1
ATOM 823 O O . VAL A 1 102 ? 1.476 -10.853 -8.092 1.00 88.25 102 VAL A O 1
ATOM 826 N N . ASP A 1 103 ? 0.015 -11.502 -9.667 1.00 89.25 103 ASP A N 1
ATOM 827 C CA . ASP A 1 103 ? 1.026 -11.989 -10.613 1.00 89.25 103 ASP A CA 1
ATOM 828 C C . ASP A 1 103 ? 2.062 -10.900 -10.946 1.00 89.25 103 ASP A C 1
ATOM 830 O O . ASP A 1 103 ? 3.262 -11.169 -11.041 1.00 89.25 103 ASP A O 1
ATOM 834 N N . ALA A 1 104 ? 1.613 -9.649 -11.102 1.00 89.00 104 ALA A N 1
ATOM 835 C CA . ALA A 1 104 ? 2.495 -8.529 -11.406 1.00 89.00 104 ALA A CA 1
ATOM 836 C C . ALA A 1 104 ? 3.394 -8.133 -10.225 1.00 89.00 104 ALA A C 1
ATOM 838 O O . ALA A 1 104 ? 4.535 -7.737 -10.455 1.00 89.00 104 ALA A O 1
ATOM 839 N N . ILE A 1 105 ? 2.900 -8.217 -8.985 1.00 87.81 105 ILE A N 1
ATOM 840 C CA . ILE A 1 105 ? 3.689 -7.882 -7.793 1.00 87.81 105 ILE A CA 1
ATOM 841 C C . ILE A 1 105 ? 4.628 -9.027 -7.403 1.00 87.81 105 ILE A C 1
ATOM 843 O O . ILE A 1 105 ? 5.781 -8.770 -7.061 1.00 87.81 105 ILE A O 1
ATOM 847 N N . ASP A 1 106 ? 4.184 -10.278 -7.511 1.00 86.81 106 ASP A N 1
ATOM 848 C CA . ASP A 1 106 ? 5.002 -11.457 -7.211 1.00 86.81 106 A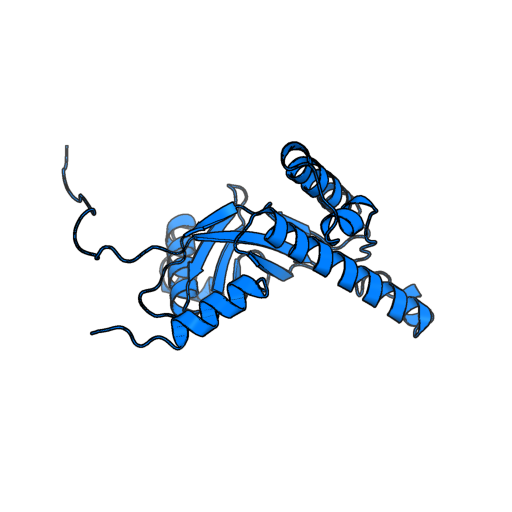SP A CA 1
ATOM 849 C C . ASP A 1 106 ? 6.244 -11.528 -8.106 1.00 86.81 106 ASP A C 1
ATOM 851 O O . ASP A 1 106 ? 7.316 -11.927 -7.648 1.00 86.81 106 ASP A O 1
ATOM 855 N N . ALA A 1 107 ? 6.142 -11.057 -9.354 1.00 85.38 107 ALA A N 1
ATOM 856 C CA . ALA A 1 107 ? 7.287 -10.923 -10.252 1.00 85.38 107 ALA A CA 1
ATOM 857 C C . ALA A 1 107 ? 8.404 -10.027 -9.678 1.00 85.38 107 ALA A C 1
ATOM 859 O O . ALA A 1 107 ? 9.576 -10.282 -9.942 1.00 85.38 107 ALA A O 1
ATOM 860 N N . TYR A 1 108 ? 8.066 -9.017 -8.868 1.00 84.56 108 TYR A N 1
ATOM 861 C CA . TYR A 1 108 ? 9.053 -8.168 -8.195 1.00 84.56 108 TYR A CA 1
ATOM 862 C C . TYR A 1 108 ? 9.679 -8.832 -6.969 1.00 84.56 108 TYR A C 1
ATOM 864 O O . TYR A 1 108 ? 10.824 -8.541 -6.651 1.00 84.56 108 TYR A O 1
ATOM 872 N N . LEU A 1 109 ? 8.955 -9.720 -6.282 1.00 82.25 109 LEU A N 1
ATOM 873 C CA . LEU A 1 109 ? 9.457 -10.398 -5.079 1.00 82.25 109 LEU A CA 1
ATOM 874 C C . LEU A 1 109 ? 10.521 -11.456 -5.391 1.00 82.25 109 LEU A C 1
ATOM 876 O O . LEU A 1 109 ? 11.316 -11.815 -4.523 1.00 82.25 109 LEU A O 1
ATOM 880 N N . VAL A 1 110 ? 10.512 -11.990 -6.613 1.00 81.75 110 VAL A N 1
ATOM 881 C CA . VAL A 1 110 ? 11.471 -13.010 -7.062 1.00 81.75 110 VAL A CA 1
ATOM 882 C C . VAL A 1 110 ? 12.707 -12.418 -7.736 1.00 81.75 110 VAL A C 1
ATOM 884 O O . VAL A 1 110 ? 13.667 -13.150 -7.980 1.00 81.75 110 VAL A O 1
ATOM 887 N N . ASP A 1 111 ? 12.690 -11.122 -8.049 1.00 78.69 111 ASP A N 1
ATOM 888 C CA . ASP A 1 111 ? 13.800 -10.435 -8.698 1.00 78.69 111 ASP A CA 1
ATOM 889 C C . ASP A 1 111 ? 14.789 -9.912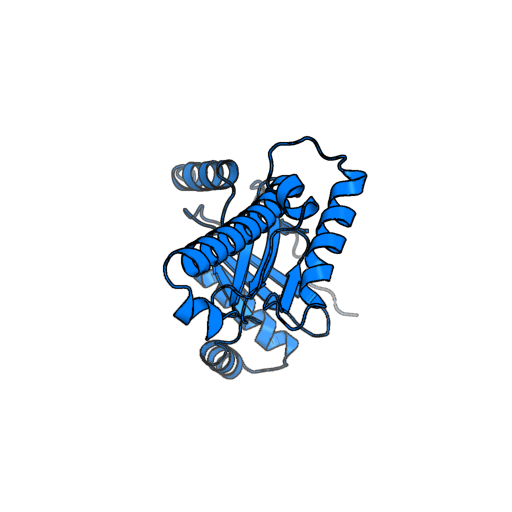 -7.636 1.00 78.69 111 ASP A C 1
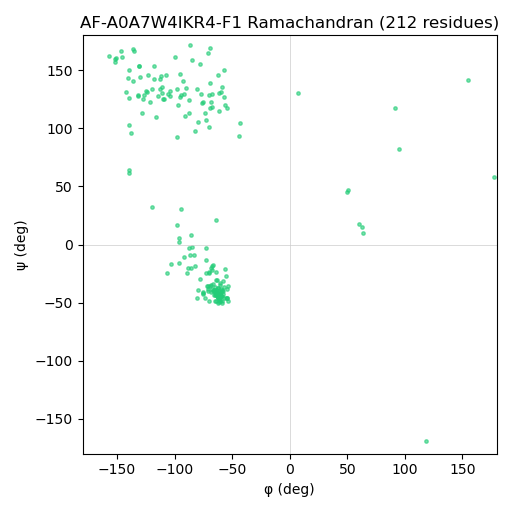ATOM 891 O O . ASP A 1 111 ? 14.444 -9.015 -6.864 1.00 78.69 111 ASP A O 1
ATOM 895 N N . PRO A 1 112 ? 16.024 -10.449 -7.566 1.00 71.88 112 PRO A N 1
ATOM 896 C CA . PRO A 1 112 ? 17.007 -10.039 -6.564 1.00 71.88 112 PRO A CA 1
ATOM 897 C C . PRO A 1 112 ? 17.494 -8.595 -6.745 1.00 71.88 112 PRO A C 1
ATOM 899 O O . PRO A 1 112 ? 18.066 -8.029 -5.810 1.00 71.88 112 PRO A O 1
ATOM 902 N N . ASP A 1 113 ? 17.283 -8.002 -7.922 1.00 71.56 113 ASP A N 1
ATOM 903 C CA . ASP A 1 113 ? 17.646 -6.617 -8.207 1.00 71.56 113 ASP A CA 1
ATOM 904 C C . ASP A 1 113 ? 16.536 -5.638 -7.785 1.00 71.56 113 ASP A C 1
ATOM 906 O O . ASP A 1 113 ? 16.765 -4.422 -7.728 1.00 71.56 113 ASP A O 1
ATOM 910 N N . VAL A 1 114 ? 15.359 -6.161 -7.409 1.00 76.56 114 VAL A N 1
ATOM 911 C CA . VAL A 1 114 ? 14.209 -5.383 -6.956 1.00 76.56 114 VAL A CA 1
ATOM 912 C C . VAL A 1 114 ? 14.125 -5.333 -5.426 1.00 76.56 114 VAL A C 1
ATOM 914 O O . VAL A 1 114 ? 14.258 -6.339 -4.740 1.00 76.56 114 VAL A O 1
ATOM 917 N N . ARG A 1 115 ? 13.885 -4.146 -4.843 1.00 76.38 115 ARG A N 1
ATOM 918 C CA . ARG A 1 115 ? 13.763 -3.978 -3.370 1.00 76.38 115 ARG A CA 1
ATOM 919 C C . ARG A 1 115 ? 12.334 -3.958 -2.843 1.00 76.38 115 ARG A C 1
ATOM 921 O O . ARG A 1 115 ? 12.113 -3.498 -1.722 1.00 76.38 115 ARG A O 1
ATOM 928 N N . ILE A 1 116 ? 11.367 -4.413 -3.630 1.00 81.94 116 ILE A N 1
ATOM 929 C CA . ILE A 1 116 ? 10.040 -4.715 -3.096 1.00 81.94 116 ILE A CA 1
ATOM 930 C C . ILE A 1 116 ? 10.186 -6.007 -2.290 1.00 81.94 116 ILE A C 1
ATOM 932 O O . ILE A 1 116 ? 10.501 -7.046 -2.854 1.00 81.94 116 ILE A O 1
ATOM 936 N N . THR A 1 117 ? 10.011 -5.934 -0.971 1.00 76.12 117 THR A N 1
ATOM 937 C CA . THR A 1 117 ? 10.285 -7.064 -0.065 1.00 76.12 117 THR A CA 1
ATOM 938 C C . THR A 1 117 ? 9.027 -7.730 0.477 1.00 76.12 117 THR A C 1
ATOM 940 O O . THR A 1 117 ? 9.070 -8.902 0.841 1.00 76.12 117 THR A O 1
ATOM 943 N N . SER A 1 118 ? 7.906 -7.012 0.534 1.00 76.81 118 SER A N 1
ATOM 944 C CA . SER A 1 118 ? 6.604 -7.578 0.895 1.00 76.81 118 SER A CA 1
ATOM 945 C C . SER A 1 118 ? 5.460 -6.729 0.347 1.00 76.81 118 SER A C 1
ATOM 947 O O . SER A 1 118 ? 5.642 -5.567 -0.034 1.00 76.81 118 SER A O 1
ATOM 949 N N . HIS A 1 119 ? 4.265 -7.313 0.285 1.00 82.88 119 HIS A N 1
ATOM 950 C CA . HIS A 1 119 ? 3.050 -6.606 -0.099 1.00 82.88 119 HIS A CA 1
ATOM 951 C C . HIS A 1 119 ? 1.818 -7.237 0.554 1.00 82.88 119 HIS A C 1
ATOM 953 O O . HIS A 1 119 ? 1.820 -8.416 0.904 1.00 82.88 119 HIS A O 1
ATOM 959 N N . ALA A 1 120 ? 0.733 -6.465 0.638 1.00 77.81 120 ALA A N 1
ATOM 960 C CA . ALA A 1 120 ? -0.592 -7.002 0.923 1.00 77.81 120 ALA A CA 1
ATOM 961 C C . ALA A 1 120 ? -1.603 -6.569 -0.129 1.00 77.81 120 ALA A C 1
ATOM 963 O O . ALA A 1 120 ? -1.789 -5.376 -0.398 1.00 77.81 120 ALA A O 1
ATOM 964 N N . THR A 1 121 ? -2.314 -7.558 -0.672 1.00 81.00 121 THR A N 1
ATOM 965 C CA . THR A 1 121 ? -3.491 -7.312 -1.507 1.00 81.00 121 THR A CA 1
ATOM 966 C C . THR A 1 121 ? -4.533 -6.532 -0.699 1.00 81.00 121 THR A C 1
ATOM 968 O O . THR A 1 121 ? -4.791 -6.897 0.450 1.00 81.00 121 THR A O 1
ATOM 971 N N . PRO A 1 122 ? -5.168 -5.490 -1.270 1.00 87.31 122 PRO A N 1
ATOM 972 C CA . PRO A 1 122 ? -6.109 -4.676 -0.520 1.00 87.31 122 PRO A CA 1
ATOM 973 C C . PRO A 1 122 ? -7.267 -5.465 0.099 1.00 87.31 122 PRO A C 1
ATOM 975 O O . PRO A 1 122 ? -8.012 -6.160 -0.600 1.00 87.31 122 PRO A O 1
ATOM 978 N N . VAL A 1 123 ? -7.451 -5.291 1.407 1.00 83.88 123 VAL A N 1
ATOM 979 C CA . VAL A 1 123 ? -8.517 -5.906 2.212 1.00 83.88 123 VAL A CA 1
ATOM 980 C C . VAL A 1 123 ? -9.422 -4.841 2.819 1.00 83.88 123 VAL A C 1
ATOM 982 O O . VAL A 1 123 ? -9.002 -3.707 3.037 1.00 83.88 123 VAL A O 1
ATOM 985 N N . VAL A 1 124 ? -10.680 -5.193 3.091 1.00 85.88 124 VAL A N 1
ATOM 986 C CA . VAL A 1 124 ? -11.622 -4.282 3.756 1.00 85.88 124 VAL A CA 1
ATOM 987 C C . VAL A 1 124 ? -11.288 -4.207 5.242 1.00 85.88 124 VAL A C 1
ATOM 989 O O . VAL A 1 124 ? -11.317 -5.223 5.934 1.00 85.88 124 VAL A O 1
ATOM 992 N N . VAL A 1 125 ? -11.031 -3.000 5.739 1.00 81.69 125 VAL A N 1
ATOM 993 C CA . VAL A 1 125 ? -10.699 -2.735 7.141 1.00 81.69 125 VAL A CA 1
ATOM 994 C C . VAL A 1 125 ? -11.678 -1.705 7.721 1.00 81.69 125 VAL A C 1
ATOM 996 O O . VAL A 1 125 ? -11.927 -0.667 7.095 1.00 81.69 125 VAL A O 1
ATOM 999 N N . PRO A 1 126 ? -12.272 -1.956 8.903 1.00 81.25 126 PRO A N 1
ATOM 1000 C CA . PRO A 1 126 ? -13.055 -0.946 9.606 1.00 81.25 126 PRO A CA 1
ATOM 1001 C C . PRO A 1 126 ? -12.153 0.174 10.142 1.00 81.25 126 PRO A C 1
ATOM 1003 O O . PRO A 1 126 ? -11.087 -0.082 10.698 1.00 81.25 126 PRO A O 1
ATOM 1006 N N . VAL A 1 127 ? -12.609 1.420 10.023 1.00 77.75 127 VAL A N 1
ATOM 1007 C CA . VAL A 1 127 ? -11.939 2.585 10.610 1.00 77.75 127 VAL A CA 1
ATOM 1008 C C . VAL A 1 127 ? -12.438 2.784 12.041 1.00 77.75 127 VAL A C 1
ATOM 1010 O O . VAL A 1 127 ? -13.641 2.913 12.282 1.00 77.75 127 VAL A O 1
ATOM 1013 N N . HIS A 1 128 ? -11.515 2.819 13.000 1.00 73.44 128 HIS A N 1
ATOM 1014 C CA . HIS A 1 128 ? -11.804 3.003 14.419 1.00 73.44 128 HIS A CA 1
ATOM 1015 C C . HIS A 1 128 ? -11.460 4.424 14.885 1.00 73.44 128 HIS A C 1
ATOM 1017 O O . HIS A 1 128 ? -10.379 4.942 14.635 1.00 73.44 128 HIS A O 1
ATOM 1023 N N . GLY A 1 129 ? -12.384 5.066 15.597 1.00 64.75 129 GLY A N 1
ATOM 1024 C CA . GLY A 1 129 ? -12.205 6.421 16.116 1.00 64.75 129 GLY A CA 1
ATOM 1025 C C . GLY A 1 129 ? -13.551 7.109 16.314 1.00 64.75 129 GLY A C 1
ATOM 1026 O O . GLY A 1 129 ? -14.478 6.891 15.538 1.00 64.75 129 GLY A O 1
ATOM 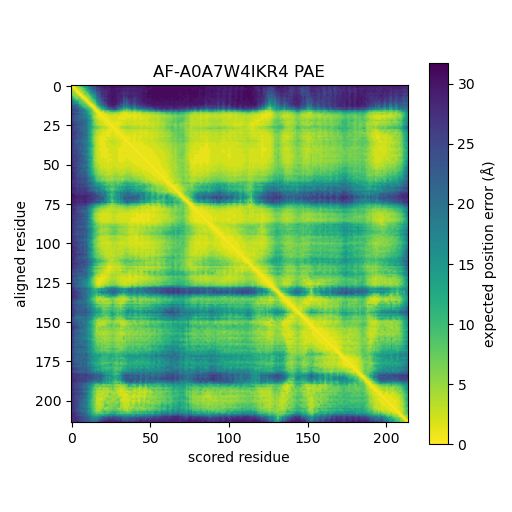1027 N N . VAL A 1 130 ? -13.680 7.888 17.390 1.00 53.47 130 VAL A N 1
ATOM 1028 C CA . VAL A 1 130 ? -14.922 8.619 17.721 1.00 53.47 130 VAL A CA 1
ATOM 1029 C C . VAL A 1 130 ? -14.951 10.005 17.060 1.00 53.47 130 VAL A C 1
ATOM 1031 O O . VAL A 1 130 ? -16.031 10.549 16.835 1.00 53.47 130 VAL A O 1
ATOM 1034 N N . ASP A 1 131 ? -13.776 10.515 16.675 1.00 59.88 131 ASP A N 1
ATOM 1035 C CA . ASP A 1 131 ? -13.587 11.837 16.077 1.00 59.88 131 ASP A CA 1
ATOM 1036 C C . ASP A 1 131 ? -13.145 11.720 14.615 1.00 59.88 131 ASP A C 1
ATOM 1038 O O . ASP A 1 131 ? -12.333 10.857 14.261 1.00 59.88 131 ASP A O 1
ATOM 1042 N N . PHE A 1 132 ? -13.644 12.622 13.772 1.00 58.53 132 PHE A N 1
ATOM 1043 C CA . PHE A 1 132 ? -13.217 12.739 12.384 1.00 58.53 132 PHE A CA 1
ATOM 1044 C C . PHE A 1 132 ? -11.890 13.511 12.317 1.00 58.53 132 PHE A C 1
ATOM 1046 O O . PHE A 1 132 ? -11.845 14.721 12.520 1.0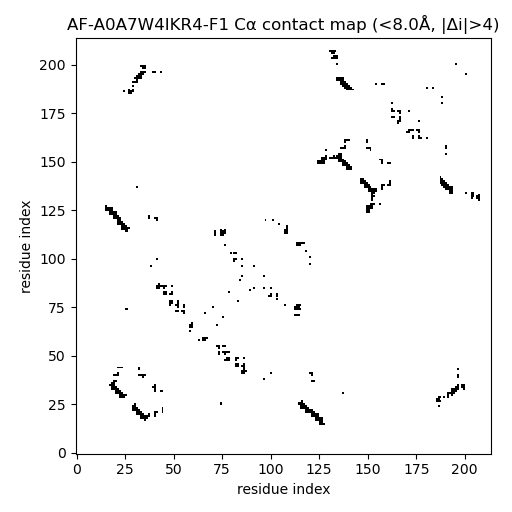0 58.53 132 PHE A O 1
ATOM 1053 N N . GLY A 1 133 ? -10.790 12.797 12.076 1.00 59.47 133 GLY A N 1
ATOM 1054 C CA . GLY A 1 133 ? -9.480 13.393 11.800 1.00 59.47 133 GLY A CA 1
ATOM 1055 C C . GLY A 1 133 ? -9.327 13.740 10.318 1.00 59.47 133 GLY A C 1
ATOM 1056 O O . GLY A 1 133 ? -9.996 13.149 9.479 1.00 59.47 133 GLY A O 1
ATOM 1057 N N . ASN A 1 134 ? -8.415 14.656 9.976 1.00 67.56 134 ASN A N 1
ATOM 1058 C CA . ASN A 1 134 ? -8.119 15.023 8.576 1.00 67.56 134 ASN A CA 1
ATOM 1059 C C . ASN A 1 134 ? -7.343 13.940 7.803 1.00 67.56 134 ASN A C 1
ATOM 1061 O O . ASN A 1 134 ? -7.034 14.126 6.626 1.00 67.56 134 ASN A O 1
ATOM 1065 N N . ALA A 1 135 ? -6.977 12.847 8.474 1.00 74.69 135 ALA A N 1
ATOM 1066 C CA . ALA A 1 135 ? -6.160 11.782 7.928 1.00 74.69 135 ALA A CA 1
ATOM 1067 C C . ALA A 1 135 ? -6.476 10.433 8.584 1.00 74.69 135 ALA A C 1
ATOM 1069 O O . ALA A 1 135 ? -7.013 10.378 9.692 1.00 74.69 135 ALA A O 1
ATOM 1070 N N . LEU A 1 136 ? -6.088 9.352 7.906 1.00 78.31 136 LEU A N 1
ATOM 1071 C CA . LEU A 1 136 ? -6.149 7.993 8.433 1.00 78.31 136 LEU A CA 1
ATOM 1072 C C . LEU A 1 136 ? -4.732 7.466 8.665 1.00 78.31 136 LEU A C 1
ATOM 1074 O O . LEU A 1 136 ? -3.849 7.613 7.821 1.00 78.31 136 LEU A O 1
ATOM 1078 N N . HIS A 1 137 ? -4.539 6.840 9.816 1.00 80.94 137 HIS A N 1
ATOM 1079 C CA . HIS A 1 137 ? -3.304 6.188 10.217 1.00 80.94 137 HIS A CA 1
ATOM 1080 C C . HIS A 1 137 ? -3.559 4.695 10.277 1.00 80.94 137 HIS A C 1
ATOM 1082 O O . HIS A 1 137 ? -4.561 4.271 10.856 1.00 80.94 137 HIS A O 1
ATOM 1088 N N . ALA A 1 138 ? -2.661 3.911 9.704 1.00 79.31 138 ALA A N 1
ATOM 1089 C CA . ALA A 1 138 ? -2.719 2.468 9.796 1.00 79.31 138 ALA A CA 1
ATOM 1090 C C . ALA A 1 138 ? -1.520 1.958 10.586 1.00 79.31 138 ALA A C 1
ATOM 1092 O O . ALA A 1 138 ? -0.386 2.322 10.293 1.00 79.31 138 ALA A O 1
ATOM 1093 N N . ALA A 1 139 ? -1.795 1.146 11.598 1.00 76.69 139 ALA A N 1
ATOM 1094 C CA . ALA A 1 139 ? -0.804 0.306 12.241 1.00 76.69 139 ALA A CA 1
ATOM 1095 C C . ALA A 1 139 ? -0.854 -1.072 11.587 1.00 76.69 139 ALA A C 1
ATOM 1097 O O . ALA A 1 139 ? -1.938 -1.656 11.512 1.00 76.69 139 ALA A O 1
ATOM 1098 N N . PHE A 1 140 ? 0.290 -1.587 11.147 1.00 72.88 140 PHE A N 1
ATOM 1099 C CA . PHE A 1 140 ? 0.418 -2.955 10.643 1.00 72.88 140 PHE A CA 1
ATOM 1100 C C . PHE A 1 140 ? 1.474 -3.711 11.430 1.00 72.88 140 PHE A C 1
ATOM 1102 O O . PHE A 1 140 ? 2.478 -3.134 11.839 1.00 72.88 140 PHE A O 1
ATOM 1109 N N . VAL A 1 141 ? 1.234 -5.003 11.610 1.00 69.38 141 VAL A N 1
ATOM 1110 C CA . VAL A 1 141 ? 2.197 -5.959 12.143 1.00 69.38 141 VAL A CA 1
ATOM 1111 C C . VAL A 1 141 ? 2.247 -7.129 11.176 1.00 69.38 141 VAL A C 1
ATOM 1113 O O . VAL A 1 141 ? 1.257 -7.847 11.025 1.00 69.38 141 VAL A O 1
ATOM 1116 N N . GLU A 1 142 ? 3.384 -7.301 10.510 1.00 63.44 142 GLU A N 1
ATOM 1117 C CA . GLU A 1 142 ? 3.658 -8.467 9.670 1.00 63.44 142 GLU A CA 1
ATOM 1118 C C . GLU A 1 142 ? 4.434 -9.505 10.496 1.00 63.44 142 GLU A C 1
ATOM 1120 O O . GLU A 1 142 ? 5.439 -9.192 11.135 1.00 63.44 142 GLU A O 1
ATOM 1125 N N . SER A 1 143 ? 3.937 -10.742 10.537 1.00 63.53 143 SER A N 1
ATOM 1126 C CA . SER A 1 143 ? 4.546 -11.866 11.256 1.00 63.53 143 SER A CA 1
ATOM 1127 C C . SER A 1 143 ? 4.538 -13.124 10.389 1.00 63.53 143 SER A C 1
ATOM 1129 O O . SER A 1 143 ? 3.778 -13.206 9.426 1.00 63.53 143 SER A O 1
ATOM 1131 N N . GLU A 1 144 ? 5.292 -14.156 10.781 1.00 57.28 144 GLU A N 1
ATOM 1132 C CA . GLU A 1 144 ? 5.234 -15.479 10.130 1.00 57.28 144 GLU A CA 1
ATOM 1133 C C . GLU A 1 144 ? 3.807 -16.062 10.096 1.00 57.28 144 GLU A C 1
ATOM 1135 O O . GLU A 1 144 ? 3.465 -16.841 9.211 1.00 57.28 144 GLU A O 1
ATOM 1140 N N . SER A 1 145 ? 2.957 -15.667 11.051 1.00 57.19 145 SER A N 1
ATOM 1141 C CA . SER A 1 145 ? 1.562 -16.109 11.159 1.00 57.19 145 SER A CA 1
ATOM 1142 C C . SER A 1 145 ? 0.568 -15.307 10.308 1.00 57.19 145 SER A C 1
ATOM 1144 O O . SER A 1 145 ? -0.622 -15.625 10.295 1.00 57.19 145 SER A O 1
ATOM 1146 N N . GLY A 1 146 ? 1.038 -14.282 9.593 1.00 61.09 146 GLY A N 1
ATOM 1147 C CA . GLY A 1 146 ? 0.219 -13.379 8.791 1.00 61.09 146 GLY A CA 1
ATOM 1148 C C . GLY A 1 146 ? 0.289 -11.924 9.252 1.00 61.09 146 GLY A C 1
ATOM 1149 O O . GLY A 1 146 ? 1.128 -11.536 10.070 1.00 61.09 146 GLY A O 1
ATOM 1150 N N . ILE A 1 147 ? -0.617 -11.120 8.695 1.00 66.31 147 ILE A N 1
ATOM 1151 C CA . ILE A 1 147 ? -0.680 -9.668 8.876 1.00 66.31 147 ILE A CA 1
ATOM 1152 C C . ILE A 1 147 ? -1.842 -9.318 9.805 1.00 66.31 147 ILE A C 1
ATOM 1154 O O . ILE A 1 147 ? -2.983 -9.720 9.567 1.00 66.31 147 ILE A O 1
ATOM 1158 N N . ALA A 1 148 ? -1.570 -8.508 10.824 1.00 72.12 148 ALA A N 1
ATOM 1159 C CA . ALA A 1 148 ? -2.589 -7.832 11.616 1.00 72.12 148 ALA A CA 1
ATOM 1160 C C . ALA A 1 148 ? -2.530 -6.326 11.366 1.00 72.12 148 ALA A C 1
ATOM 1162 O O . ALA A 1 148 ? -1.452 -5.760 11.194 1.00 72.12 148 ALA A O 1
ATOM 1163 N N . GLY A 1 149 ? -3.683 -5.656 11.364 1.00 74.75 149 GLY A N 1
ATOM 1164 C CA . GLY A 1 149 ? -3.716 -4.216 11.147 1.00 74.75 149 GLY A CA 1
ATOM 1165 C C . GLY A 1 149 ? -4.890 -3.503 11.801 1.00 74.75 149 GLY A C 1
ATOM 1166 O O . GLY A 1 149 ? -5.936 -4.095 12.074 1.00 74.75 149 GLY A O 1
ATOM 1167 N N . HIS A 1 150 ? -4.706 -2.207 12.031 1.00 80.75 150 HIS A N 1
ATOM 1168 C CA . HIS A 1 150 ? -5.699 -1.315 12.611 1.00 80.75 150 HIS A CA 1
ATOM 1169 C C . HIS A 1 150 ? -5.640 0.055 11.955 1.00 80.75 150 HIS A C 1
ATOM 1171 O O . HIS A 1 150 ? -4.575 0.661 11.872 1.00 80.75 150 HIS A O 1
ATOM 1177 N N . VAL A 1 151 ? -6.797 0.569 11.541 1.00 81.75 151 VAL A N 1
ATOM 1178 C CA . VAL A 1 151 ? -6.913 1.895 10.932 1.00 81.75 151 VAL A CA 1
ATOM 1179 C C . VAL A 1 151 ? -7.658 2.822 11.873 1.00 81.75 151 VAL A C 1
ATOM 1181 O O . VAL A 1 151 ? -8.751 2.497 12.337 1.00 81.75 151 VAL A O 1
ATOM 1184 N N . SER A 1 152 ? -7.087 3.998 12.114 1.00 78.94 152 SER A N 1
ATOM 1185 C CA . SER A 1 152 ? -7.646 5.004 13.007 1.00 78.94 152 SER A CA 1
ATOM 1186 C C . SER A 1 152 ? -7.506 6.420 12.459 1.00 78.94 152 SER A C 1
ATOM 1188 O O . SER A 1 152 ? -6.550 6.755 11.762 1.00 78.94 152 SER A O 1
ATOM 1190 N N . THR A 1 153 ? -8.449 7.289 12.819 1.00 78.38 153 THR A N 1
ATOM 1191 C CA . THR A 1 153 ? -8.388 8.730 12.522 1.00 78.38 153 THR A CA 1
ATOM 1192 C C . THR A 1 153 ? -7.358 9.479 13.378 1.00 78.38 153 THR A C 1
ATOM 1194 O O . THR A 1 153 ? -6.999 10.612 13.062 1.00 78.38 153 THR A O 1
ATOM 1197 N N . LYS A 1 154 ? -6.851 8.853 14.449 1.00 79.25 154 LYS A N 1
ATOM 1198 C CA . LYS A 1 154 ? -5.806 9.380 15.344 1.00 79.25 154 LYS A CA 1
ATOM 1199 C C . LYS A 1 154 ? -4.576 8.478 15.350 1.00 79.25 154 LYS A C 1
ATOM 1201 O O . LYS A 1 154 ? -4.709 7.261 15.525 1.00 79.25 154 LYS A O 1
ATOM 1206 N N . LYS A 1 155 ? -3.389 9.080 15.233 1.00 79.44 155 LYS A N 1
ATOM 1207 C CA . LYS A 1 155 ? -2.103 8.368 15.242 1.00 79.44 155 LYS A CA 1
ATOM 1208 C C . LYS A 1 155 ? -1.874 7.638 16.563 1.00 79.44 155 LYS A C 1
ATOM 1210 O O . LYS A 1 155 ? -1.480 6.478 16.564 1.00 79.44 155 LYS A O 1
ATOM 1215 N N . GLU A 1 156 ? -2.182 8.292 17.677 1.00 81.38 156 GLU A N 1
ATOM 1216 C CA . GLU A 1 156 ? -1.969 7.776 19.031 1.00 81.38 156 GLU A CA 1
ATOM 1217 C C . GLU A 1 156 ? -2.809 6.520 19.277 1.00 81.38 156 GLU A C 1
ATOM 1219 O O . GLU A 1 156 ? -2.330 5.558 19.864 1.00 81.38 156 GLU A O 1
ATOM 1224 N N . ALA A 1 157 ? -4.046 6.487 18.774 1.00 79.06 157 ALA A N 1
ATOM 1225 C CA . ALA A 1 157 ? -4.907 5.315 18.904 1.00 79.06 157 ALA A CA 1
ATOM 1226 C C . ALA A 1 157 ? -4.378 4.114 18.098 1.00 79.06 157 ALA A C 1
ATOM 1228 O O . ALA A 1 157 ? -4.407 2.992 18.600 1.00 79.06 157 ALA A O 1
ATOM 1229 N N . ALA A 1 158 ? -3.825 4.342 16.900 1.00 78.38 158 ALA A N 1
ATOM 1230 C CA . ALA A 1 158 ? -3.156 3.289 16.132 1.00 78.38 158 ALA A CA 1
ATOM 1231 C C . ALA A 1 158 ? -1.882 2.782 16.838 1.00 78.38 158 ALA A C 1
ATOM 1233 O O . ALA A 1 158 ? -1.639 1.578 16.883 1.00 78.38 158 ALA A O 1
ATOM 1234 N N . GLN A 1 159 ? -1.104 3.682 17.451 1.00 80.31 159 GLN A N 1
ATOM 1235 C CA . GLN A 1 159 ? 0.086 3.323 18.235 1.00 80.31 159 GLN A CA 1
ATOM 1236 C C . GLN A 1 159 ? -0.257 2.501 19.483 1.00 80.31 159 GLN A C 1
ATOM 1238 O O . GLN A 1 159 ? 0.417 1.509 19.766 1.00 80.31 159 GLN A O 1
ATOM 1243 N N . VAL A 1 160 ? -1.303 2.892 20.220 1.00 82.00 160 VAL A N 1
ATOM 1244 C CA . VAL A 1 160 ? -1.776 2.157 21.403 1.00 82.00 160 VAL A CA 1
ATOM 1245 C C . VAL A 1 160 ? -2.219 0.756 21.006 1.00 82.00 160 VAL A C 1
ATOM 1247 O O . VAL A 1 160 ? -1.737 -0.209 21.592 1.00 82.00 160 VAL A O 1
ATOM 1250 N N . TRP A 1 161 ? -3.047 0.635 19.960 1.00 84.75 161 TRP A N 1
ATOM 1251 C CA . TRP A 1 161 ? -3.481 -0.670 19.463 1.00 84.75 161 TRP A CA 1
ATOM 1252 C C . TRP A 1 161 ? -2.294 -1.574 19.119 1.00 84.75 161 TRP A C 1
ATOM 1254 O O . TRP A 1 161 ? -2.262 -2.731 19.527 1.00 84.75 161 TRP A O 1
ATOM 1264 N N . MET A 1 162 ? -1.293 -1.047 18.412 1.00 79.12 162 MET A N 1
ATOM 1265 C CA . MET A 1 162 ? -0.125 -1.832 18.016 1.00 79.12 162 MET A CA 1
ATOM 1266 C C . MET A 1 162 ? 0.731 -2.249 19.214 1.00 79.12 162 MET A C 1
ATOM 1268 O O . MET A 1 162 ? 1.203 -3.381 19.270 1.00 79.12 162 MET A O 1
ATOM 1272 N N . THR A 1 163 ? 0.903 -1.354 20.189 1.00 79.62 163 THR A N 1
ATOM 1273 C CA . THR A 1 163 ? 1.636 -1.650 21.429 1.00 79.62 163 THR A CA 1
ATOM 1274 C C . THR A 1 163 ? 0.946 -2.764 22.216 1.00 79.62 163 THR A C 1
ATOM 1276 O O . THR A 1 163 ? 1.613 -3.693 22.671 1.00 79.62 163 THR A O 1
ATOM 1279 N N . ASP A 1 164 ? -0.383 -2.702 22.336 1.00 81.94 164 ASP A N 1
ATOM 1280 C CA . ASP A 1 164 ? -1.185 -3.745 22.978 1.00 81.94 164 ASP A CA 1
ATOM 1281 C C . ASP A 1 164 ? -1.107 -5.070 22.207 1.00 81.94 164 ASP A C 1
ATOM 1283 O O . ASP A 1 164 ? -0.893 -6.120 22.810 1.00 81.94 164 ASP A O 1
ATOM 1287 N N . TYR A 1 165 ? -1.196 -5.026 20.875 1.00 80.25 165 TYR A N 1
ATOM 1288 C CA . TYR A 1 165 ? -1.099 -6.214 20.030 1.00 80.25 165 TYR A CA 1
ATOM 1289 C C . TYR A 1 165 ? 0.252 -6.924 20.195 1.00 80.25 165 TYR A C 1
ATOM 1291 O O . TYR A 1 165 ? 0.287 -8.126 20.445 1.00 80.25 165 TYR A O 1
ATOM 1299 N N . VAL A 1 166 ? 1.370 -6.193 20.123 1.00 75.75 166 VAL A N 1
ATOM 1300 C CA . VAL A 1 166 ? 2.718 -6.757 20.325 1.00 75.75 166 VAL A CA 1
ATOM 1301 C C . VAL A 1 166 ? 2.874 -7.325 21.728 1.00 75.75 166 VAL A C 1
ATOM 1303 O O . VAL A 1 166 ? 3.402 -8.426 21.886 1.00 75.75 166 VAL A O 1
ATOM 1306 N N . ARG A 1 167 ? 2.409 -6.592 22.747 1.00 81.44 167 ARG A N 1
ATOM 1307 C CA . ARG A 1 167 ? 2.436 -7.047 24.139 1.00 81.44 167 ARG A CA 1
ATOM 1308 C C . ARG A 1 167 ? 1.767 -8.414 24.270 1.00 81.44 167 ARG A C 1
ATOM 1310 O O . ARG A 1 167 ? 2.352 -9.318 24.865 1.00 81.44 167 ARG A O 1
ATOM 1317 N N . ASP A 1 168 ? 0.579 -8.552 23.692 1.00 82.25 168 ASP A N 1
ATOM 1318 C CA . ASP A 1 168 ? -0.246 -9.748 23.821 1.00 82.25 168 ASP A CA 1
ATOM 1319 C C . ASP A 1 168 ? 0.293 -10.912 22.967 1.00 82.25 168 ASP A C 1
ATOM 1321 O O . ASP A 1 168 ? 0.350 -12.041 23.450 1.00 82.25 168 ASP A O 1
ATOM 1325 N N . GLN A 1 169 ? 0.760 -10.655 21.738 1.00 77.81 169 GLN A N 1
ATOM 1326 C CA . GLN A 1 169 ? 1.318 -11.694 20.857 1.00 77.81 169 GLN A CA 1
ATOM 1327 C C . GLN A 1 169 ? 2.683 -12.208 21.319 1.00 77.81 169 GLN A C 1
ATOM 1329 O O . GLN A 1 169 ? 2.967 -13.399 21.218 1.00 77.81 169 GLN A O 1
ATOM 1334 N N . MET A 1 170 ? 3.538 -11.325 21.835 1.00 73.38 170 MET A N 1
ATOM 1335 C CA . MET A 1 170 ? 4.895 -11.685 22.255 1.00 73.38 170 MET A CA 1
ATOM 1336 C C . MET A 1 170 ? 5.007 -11.979 23.756 1.00 73.38 170 MET A C 1
ATOM 1338 O O . MET A 1 170 ? 6.111 -12.194 24.255 1.00 73.38 170 MET A O 1
ATOM 1342 N N . ASN A 1 171 ? 3.879 -11.986 24.478 1.00 79.19 171 ASN A N 1
ATOM 1343 C CA . ASN A 1 171 ? 3.803 -12.201 25.924 1.00 79.19 171 ASN A CA 1
ATOM 1344 C C . ASN A 1 171 ? 4.785 -11.306 26.711 1.00 79.19 171 ASN A C 1
ATOM 1346 O O . ASN A 1 171 ? 5.521 -11.759 27.592 1.00 79.19 171 ASN A O 1
ATOM 1350 N N . MET A 1 172 ? 4.830 -10.025 26.344 1.00 80.62 172 MET A N 1
ATOM 1351 C CA . MET A 1 172 ? 5.712 -9.019 26.939 1.00 80.62 172 MET A CA 1
ATOM 1352 C C . MET A 1 172 ? 4.962 -8.171 27.971 1.00 80.62 172 MET A C 1
ATOM 1354 O O . MET A 1 172 ? 3.740 -8.077 27.968 1.00 80.62 172 MET A O 1
ATOM 1358 N N . THR A 1 173 ? 5.692 -7.485 28.850 1.00 83.81 173 THR A N 1
ATOM 1359 C CA . THR A 1 173 ? 5.105 -6.400 29.659 1.00 83.81 173 THR A CA 1
ATOM 1360 C C . THR A 1 173 ? 4.959 -5.121 28.828 1.00 83.81 173 THR A C 1
ATOM 1362 O O . THR A 1 173 ? 5.719 -4.896 27.885 1.00 83.81 173 THR A O 1
ATOM 1365 N N . LEU A 1 174 ? 4.034 -4.228 29.200 1.00 75.12 174 LEU A N 1
ATOM 1366 C CA . LEU A 1 174 ? 3.832 -2.955 28.490 1.00 75.12 174 LEU A CA 1
ATOM 1367 C C . LEU A 1 174 ? 5.130 -2.118 28.359 1.00 75.12 174 LEU A C 1
ATOM 1369 O O . LEU A 1 174 ? 5.459 -1.720 27.243 1.00 75.12 174 LEU A O 1
ATOM 1373 N N . PRO A 1 175 ? 5.960 -1.939 29.412 1.00 80.12 175 PRO A N 1
ATOM 1374 C CA . PRO A 1 175 ? 7.216 -1.190 29.285 1.00 80.12 175 PRO A CA 1
ATOM 1375 C C . PRO A 1 175 ? 8.283 -1.876 28.413 1.00 80.12 175 PRO A C 1
ATOM 1377 O O . PRO A 1 175 ? 9.267 -1.238 28.025 1.00 80.12 175 PRO A O 1
ATOM 1380 N N . GLN A 1 176 ? 8.165 -3.185 28.167 1.00 76.81 176 GLN A N 1
ATOM 1381 C CA . GLN A 1 176 ? 9.017 -3.908 27.217 1.00 76.81 176 GLN A CA 1
ATOM 1382 C C . GLN A 1 176 ? 8.515 -3.691 25.790 1.00 76.81 176 GLN A C 1
ATOM 1384 O O . GLN A 1 176 ? 9.320 -3.318 24.943 1.00 76.81 176 GLN A O 1
ATOM 1389 N N . ALA A 1 177 ? 7.206 -3.812 25.553 1.00 75.19 177 ALA A N 1
ATOM 1390 C CA . ALA A 1 177 ? 6.593 -3.547 24.253 1.00 75.19 177 ALA A CA 1
ATOM 1391 C C . ALA A 1 177 ? 6.847 -2.102 23.782 1.00 75.19 177 ALA A C 1
ATOM 1393 O O . ALA A 1 177 ? 7.295 -1.888 22.661 1.00 75.19 177 ALA A O 1
ATOM 1394 N N . GLU A 1 178 ? 6.694 -1.103 24.658 1.00 72.88 178 GLU A N 1
ATOM 1395 C CA . GLU A 1 178 ? 6.995 0.303 24.335 1.00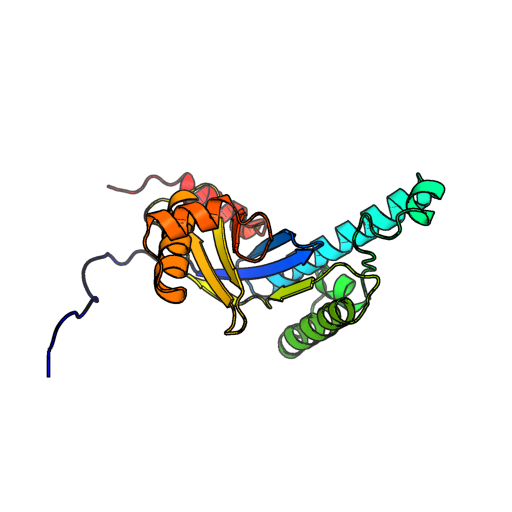 72.88 178 GLU A CA 1
ATOM 1396 C C . GLU A 1 178 ? 8.483 0.563 24.035 1.00 72.88 178 GLU A C 1
ATOM 1398 O O . GLU A 1 178 ? 8.834 1.497 23.310 1.00 72.88 178 GLU A O 1
ATOM 1403 N N . ARG A 1 179 ? 9.396 -0.197 24.654 1.00 74.00 179 ARG A N 1
ATOM 1404 C CA . ARG A 1 179 ? 10.836 -0.111 24.353 1.00 74.00 179 ARG A CA 1
ATOM 1405 C C . ARG A 1 179 ? 11.159 -0.788 23.032 1.00 74.00 179 ARG A C 1
ATOM 1407 O O . ARG A 1 179 ? 11.904 -0.222 22.244 1.00 74.00 179 ARG A O 1
ATOM 1414 N N . GLN A 1 180 ? 10.566 -1.949 22.791 1.00 71.31 180 GLN A N 1
ATOM 1415 C CA . GLN A 1 180 ? 10.706 -2.683 21.545 1.00 71.31 180 GLN A CA 1
ATOM 1416 C C . GLN A 1 180 ? 10.191 -1.851 20.365 1.00 71.31 180 GLN A C 1
ATOM 1418 O O . GLN A 1 180 ? 10.902 -1.691 19.380 1.00 71.31 180 GLN A O 1
ATOM 1423 N N . PHE A 1 181 ? 9.028 -1.210 20.517 1.00 65.12 181 PHE A N 1
ATOM 1424 C CA . PHE A 1 181 ? 8.455 -0.331 19.501 1.00 65.12 181 PHE A CA 1
ATOM 1425 C C . PHE A 1 181 ? 9.356 0.866 19.165 1.00 65.12 181 PHE A C 1
ATOM 1427 O O . PHE A 1 181 ? 9.538 1.193 18.002 1.00 65.12 181 PHE A O 1
ATOM 1434 N N . ARG A 1 182 ? 9.987 1.491 20.169 1.00 66.31 182 ARG A N 1
ATOM 1435 C CA . ARG A 1 182 ? 10.942 2.593 19.942 1.00 66.31 182 ARG A CA 1
ATOM 1436 C C . ARG A 1 182 ? 12.230 2.166 19.234 1.00 66.31 182 ARG A C 1
ATOM 1438 O O . ARG A 1 182 ? 12.905 3.021 18.672 1.00 66.31 182 ARG A O 1
ATOM 1445 N N . ASN A 1 183 ? 12.576 0.883 19.299 1.00 62.09 183 ASN A N 1
ATOM 1446 C CA . ASN A 1 183 ? 13.792 0.334 18.704 1.00 62.09 183 ASN A CA 1
ATOM 1447 C C . ASN A 1 183 ? 13.553 -0.288 17.319 1.00 62.09 183 ASN A C 1
ATOM 1449 O O . ASN A 1 183 ? 14.518 -0.515 16.593 1.00 62.09 183 ASN A O 1
ATOM 1453 N N . TRP A 1 184 ? 12.301 -0.559 16.943 1.00 65.00 184 TRP A N 1
ATOM 1454 C CA . TRP A 1 184 ? 11.957 -1.045 15.611 1.00 65.00 184 TRP A CA 1
ATOM 1455 C C . TRP A 1 184 ? 11.860 0.120 14.625 1.00 65.00 184 TRP A C 1
ATOM 1457 O O . TRP A 1 184 ? 10.852 0.809 14.544 1.00 65.00 184 TRP A O 1
ATOM 1467 N N . ASN A 1 185 ? 12.947 0.326 13.881 1.00 50.06 185 ASN A N 1
ATOM 1468 C CA . ASN A 1 185 ? 12.981 1.143 12.662 1.00 50.06 185 ASN A CA 1
ATOM 1469 C C . ASN A 1 185 ? 12.828 0.292 11.385 1.00 50.06 185 ASN A C 1
ATOM 1471 O O . ASN A 1 185 ? 12.897 0.837 10.286 1.00 50.06 185 ASN A O 1
ATOM 1475 N N . ASP A 1 186 ? 12.638 -1.022 11.523 1.00 48.50 186 ASP A N 1
ATOM 1476 C CA . ASP A 1 186 ? 12.474 -1.945 10.400 1.00 48.50 186 ASP A CA 1
ATOM 1477 C C . ASP A 1 186 ? 10.979 -2.086 10.079 1.00 48.50 186 ASP A C 1
ATOM 1479 O O . ASP A 1 186 ? 10.177 -2.336 10.982 1.00 48.50 186 ASP A O 1
ATOM 1483 N N . GLY A 1 187 ? 10.596 -1.918 8.808 1.00 46.31 187 GLY A N 1
ATOM 1484 C CA . GLY A 1 187 ? 9.218 -1.716 8.322 1.00 46.31 187 GLY A CA 1
ATOM 1485 C C . GLY A 1 187 ? 8.198 -2.840 8.519 1.00 46.31 187 GLY A C 1
ATOM 1486 O O . GLY A 1 187 ? 7.181 -2.847 7.832 1.00 46.31 187 GLY A O 1
ATOM 1487 N N . PHE A 1 188 ? 8.434 -3.756 9.454 1.00 52.03 188 PHE A N 1
ATOM 1488 C CA . PHE A 1 188 ? 7.503 -4.806 9.871 1.00 52.03 188 PHE A CA 1
ATOM 1489 C C . PHE A 1 188 ? 6.455 -4.326 10.889 1.00 52.03 188 PHE A C 1
ATOM 1491 O O . PHE A 1 188 ? 5.425 -4.979 11.057 1.00 52.03 188 PHE A O 1
ATOM 1498 N N . LEU A 1 189 ? 6.711 -3.194 11.561 1.00 54.28 189 LEU A N 1
ATOM 1499 C CA . LEU A 1 189 ? 5.809 -2.541 12.513 1.00 54.28 189 LEU A CA 1
ATOM 1500 C C . LEU A 1 189 ? 5.854 -1.025 12.332 1.00 54.28 189 LEU A C 1
ATOM 1502 O O . LEU A 1 189 ? 6.783 -0.371 12.799 1.00 54.28 189 LEU A O 1
ATOM 1506 N N . ASP A 1 190 ? 4.843 -0.454 11.684 1.00 66.25 190 ASP A N 1
ATOM 1507 C CA . ASP A 1 190 ? 4.801 0.989 11.445 1.00 66.25 190 ASP A CA 1
ATOM 1508 C C . ASP A 1 190 ? 3.386 1.549 11.625 1.00 66.25 190 ASP A C 1
ATOM 1510 O O . ASP A 1 190 ? 2.390 0.903 11.285 1.00 66.25 190 ASP A O 1
ATOM 1514 N N . VAL A 1 191 ? 3.309 2.769 12.170 1.00 66.75 191 VAL A N 1
ATOM 1515 C CA . VAL A 1 191 ? 2.105 3.603 12.101 1.00 66.75 191 VAL A CA 1
ATOM 1516 C C . VAL A 1 191 ? 2.289 4.579 10.958 1.00 66.75 191 VAL A C 1
ATOM 1518 O O . VAL A 1 191 ? 2.802 5.690 11.123 1.00 66.75 191 VAL A O 1
ATOM 1521 N N . VAL A 1 192 ? 1.809 4.159 9.799 1.00 74.31 192 VAL A N 1
ATOM 1522 C CA . VAL A 1 192 ? 1.925 4.908 8.558 1.00 74.31 192 VAL A CA 1
ATOM 1523 C C . VAL A 1 192 ? 0.709 5.792 8.338 1.00 74.31 192 VAL A C 1
ATOM 1525 O O . VAL A 1 192 ? -0.439 5.416 8.591 1.00 74.31 192 VAL A O 1
ATOM 1528 N N . LEU A 1 193 ? 0.973 6.993 7.833 1.00 76.69 193 LEU A N 1
ATOM 1529 C CA . LEU A 1 193 ? -0.060 7.827 7.239 1.00 76.69 193 LEU A CA 1
ATOM 1530 C C . LEU A 1 193 ? -0.519 7.157 5.943 1.00 76.69 193 LEU A C 1
ATOM 1532 O O . LEU A 1 193 ? 0.296 6.926 5.049 1.00 76.69 193 LEU A O 1
ATOM 1536 N N . LEU A 1 194 ? -1.811 6.856 5.837 1.00 80.38 194 LEU A N 1
ATOM 1537 C CA . LEU A 1 194 ? -2.356 6.258 4.626 1.00 80.38 194 LEU A CA 1
ATOM 1538 C C . LEU A 1 194 ? -2.357 7.281 3.492 1.00 80.38 194 LEU A C 1
ATOM 1540 O O . LEU A 1 194 ? -2.904 8.378 3.634 1.00 80.38 194 LEU A O 1
ATOM 1544 N N . ARG A 1 195 ? -1.797 6.901 2.340 1.00 83.19 195 ARG A N 1
ATOM 1545 C CA . ARG A 1 195 ? -2.061 7.616 1.088 1.00 83.19 195 ARG A CA 1
ATOM 1546 C C . ARG A 1 195 ? -3.512 7.346 0.699 1.00 83.19 195 ARG A C 1
ATOM 1548 O O . ARG A 1 195 ? -3.899 6.191 0.538 1.00 83.19 195 ARG A O 1
ATOM 1555 N N . LEU A 1 196 ? -4.321 8.401 0.641 1.00 84.38 196 LEU A N 1
ATOM 1556 C CA . LEU A 1 196 ? -5.753 8.297 0.371 1.00 84.38 196 LEU A CA 1
ATOM 1557 C C . LEU A 1 196 ? -6.036 8.509 -1.119 1.00 84.38 196 LEU A C 1
ATOM 1559 O O . LEU A 1 196 ? -5.387 9.325 -1.781 1.00 84.38 196 LEU A O 1
ATOM 1563 N N . SER A 1 197 ? -7.057 7.829 -1.643 1.00 84.44 197 SER A N 1
ATOM 1564 C CA . SER A 1 197 ? -7.677 8.238 -2.910 1.00 84.44 197 SER A CA 1
ATOM 1565 C C . SER A 1 197 ? -8.178 9.681 -2.831 1.00 84.44 197 SER A C 1
ATOM 1567 O O . SER A 1 197 ? -8.564 10.131 -1.749 1.00 84.44 197 SER A O 1
ATOM 1569 N N . PRO A 1 198 ? -8.212 10.434 -3.946 1.00 84.81 198 PRO A N 1
ATOM 1570 C CA . PRO A 1 198 ? -8.750 11.795 -3.935 1.00 84.81 198 PRO A CA 1
ATOM 1571 C C . PRO A 1 198 ? -10.180 11.863 -3.374 1.00 84.81 198 PRO A C 1
ATOM 1573 O O . PRO A 1 198 ? -10.520 12.767 -2.604 1.00 84.81 198 PRO A O 1
ATOM 1576 N N . ASN A 1 199 ? -11.005 10.864 -3.703 1.00 84.00 199 ASN A N 1
ATOM 1577 C CA . ASN A 1 199 ? -12.364 10.736 -3.183 1.00 84.00 199 ASN A CA 1
ATOM 1578 C C . ASN A 1 199 ? -12.357 10.501 -1.672 1.00 84.00 199 ASN A C 1
ATOM 1580 O O . ASN A 1 199 ? -13.059 11.193 -0.936 1.00 84.00 199 ASN A O 1
ATOM 1584 N N . LEU A 1 200 ? -11.538 9.561 -1.195 1.00 80.94 200 LEU A N 1
ATOM 1585 C CA . LEU A 1 200 ? -11.441 9.241 0.222 1.00 80.94 200 LEU A CA 1
ATOM 1586 C C . LEU A 1 200 ? -10.880 10.415 1.032 1.00 80.94 200 LEU A C 1
ATOM 1588 O O . LEU A 1 200 ? -11.412 10.726 2.093 1.00 80.94 200 LEU A O 1
ATOM 1592 N N . GLN A 1 201 ? -9.875 11.119 0.508 1.00 84.38 201 GLN A N 1
ATOM 1593 C CA . GLN A 1 201 ? -9.348 12.354 1.086 1.00 84.38 201 GLN A CA 1
ATOM 1594 C C . GLN A 1 201 ? -10.455 13.399 1.236 1.00 84.38 201 GLN A C 1
ATOM 1596 O O . GLN A 1 201 ? -10.598 13.990 2.302 1.00 84.38 201 GLN A O 1
ATOM 1601 N N . THR A 1 202 ? -11.279 13.583 0.202 1.00 81.81 202 THR A N 1
ATOM 1602 C CA . THR A 1 202 ? -12.415 14.513 0.238 1.00 81.81 202 THR A CA 1
ATOM 1603 C C . THR A 1 202 ? -13.423 14.112 1.311 1.00 81.81 202 THR A C 1
ATOM 1605 O O . THR A 1 202 ? -13.836 14.954 2.103 1.00 81.81 202 THR A O 1
ATOM 1608 N N . VAL A 1 203 ? -13.783 12.828 1.391 1.00 81.50 203 VAL A N 1
ATOM 1609 C CA . VAL A 1 203 ? -14.708 12.310 2.413 1.00 81.50 203 VAL A CA 1
ATOM 1610 C C . VAL A 1 203 ? -14.163 12.541 3.822 1.00 81.50 203 VAL A C 1
ATOM 1612 O O . VAL A 1 203 ? -14.885 13.053 4.673 1.00 81.50 203 VAL A O 1
ATOM 1615 N N . VAL A 1 204 ? -12.893 12.209 4.066 1.00 77.38 204 VAL A N 1
ATOM 1616 C CA . VAL A 1 204 ? -12.237 12.375 5.372 1.00 77.38 204 VAL A CA 1
ATOM 1617 C C . VAL A 1 204 ? -12.160 13.855 5.760 1.00 77.38 204 VAL A C 1
ATOM 1619 O O . VAL A 1 204 ? -12.513 14.212 6.882 1.00 77.38 204 VAL A O 1
ATOM 1622 N N . THR A 1 205 ? -11.778 14.731 4.827 1.00 79.81 205 THR A N 1
ATOM 1623 C CA . THR A 1 205 ? -11.727 16.183 5.049 1.00 79.81 205 THR A CA 1
ATOM 1624 C C . THR A 1 205 ? -13.114 16.793 5.269 1.00 79.81 205 THR A C 1
ATOM 1626 O O . THR A 1 205 ? -13.270 17.668 6.111 1.00 79.81 205 THR A O 1
ATOM 1629 N N . LEU A 1 206 ? -14.151 16.352 4.558 1.00 76.88 206 LEU A N 1
ATOM 1630 C CA . LEU A 1 206 ? -15.513 16.839 4.800 1.00 76.88 206 LEU A CA 1
ATOM 1631 C C . LEU A 1 206 ? -16.040 16.370 6.158 1.00 76.88 206 LEU A C 1
ATOM 1633 O O . LEU A 1 206 ? -16.663 17.143 6.888 1.00 76.88 206 LEU A O 1
ATOM 1637 N N . ALA A 1 207 ? -15.760 15.119 6.522 1.00 74.44 207 ALA A N 1
ATOM 1638 C CA . ALA A 1 207 ? -16.184 14.562 7.794 1.00 74.44 207 ALA A CA 1
ATOM 1639 C C . ALA A 1 207 ? -15.535 15.294 8.980 1.00 74.44 207 ALA A C 1
ATOM 1641 O O . ALA A 1 207 ? -16.218 15.582 9.960 1.00 74.44 207 ALA A O 1
ATOM 1642 N N . SER A 1 208 ? -14.258 15.676 8.876 1.00 70.81 208 SER A N 1
ATOM 1643 C CA . SER A 1 208 ? -13.560 16.435 9.924 1.00 70.81 208 SER A CA 1
ATOM 1644 C C . SER A 1 208 ? -14.037 17.878 10.080 1.00 70.81 208 SER A C 1
ATOM 1646 O O . SER A 1 208 ? -13.924 18.456 11.160 1.00 70.81 208 SER A O 1
ATOM 1648 N N . LEU A 1 209 ? -14.619 18.453 9.027 1.00 70.62 209 LEU A N 1
ATOM 1649 C CA . LEU A 1 209 ? -15.244 19.776 9.051 1.00 70.62 209 LEU A CA 1
ATOM 1650 C C . LEU A 1 209 ? -16.686 19.748 9.571 1.00 70.62 209 LEU A C 1
ATOM 1652 O O . LEU A 1 209 ? -17.275 20.807 9.790 1.00 70.62 209 LEU A O 1
ATOM 1656 N N . THR A 1 210 ? -17.266 18.562 9.769 1.00 65.25 210 THR A N 1
ATOM 1657 C CA . THR A 1 210 ? -18.640 18.424 10.249 1.00 65.25 210 THR A CA 1
ATOM 1658 C C . THR A 1 210 ? -18.630 18.348 11.780 1.00 65.25 210 THR A C 1
ATOM 1660 O O . THR A 1 210 ? -18.169 17.346 12.331 1.00 65.25 210 THR A O 1
ATOM 1663 N N . PRO A 1 211 ? -19.117 19.371 12.508 1.00 54.56 211 PRO A N 1
ATOM 1664 C CA . PRO A 1 211 ? -19.159 19.317 13.961 1.00 54.56 211 PRO A CA 1
ATOM 1665 C C . PRO A 1 211 ? -20.055 18.162 14.408 1.00 54.56 211 PRO A C 1
ATOM 1667 O O . PRO A 1 211 ? -21.189 18.013 13.946 1.00 54.56 211 PRO A O 1
ATOM 1670 N N . THR A 1 212 ? -19.553 17.335 15.321 1.00 56.12 212 THR A N 1
ATOM 1671 C CA . THR A 1 212 ? -20.371 16.326 15.988 1.00 56.12 212 THR A CA 1
ATOM 1672 C C . THR A 1 212 ? -21.469 17.046 16.763 1.00 56.12 212 THR A C 1
ATOM 1674 O O . THR A 1 212 ? -21.165 17.782 17.702 1.00 56.12 212 THR A O 1
ATOM 1677 N N . ALA A 1 213 ? -22.735 16.848 16.384 1.00 46.97 213 ALA A N 1
ATOM 1678 C CA . ALA A 1 213 ? -23.846 17.156 17.277 1.00 46.97 213 ALA A CA 1
ATOM 1679 C C . ALA A 1 213 ? -23.587 16.401 18.594 1.00 46.97 213 ALA A C 1
ATOM 1681 O O . ALA A 1 213 ? -23.400 15.179 18.567 1.00 46.97 213 ALA A O 1
ATOM 1682 N N . GLY A 1 214 ? -23.430 17.173 19.673 1.00 36.25 214 GLY A N 1
ATOM 1683 C CA . GLY A 1 214 ? -23.028 16.708 21.004 1.00 36.25 214 GLY A CA 1
ATOM 1684 C C . GLY A 1 214 ? -23.987 15.705 21.620 1.00 36.25 214 GLY A C 1
ATOM 1685 O O . GLY A 1 214 ? -25.192 15.750 21.287 1.00 36.25 214 GLY A O 1
#

Foldseek 3Di:
DDDDDDPPDDDDPDPFDKWWKKWWQFLLAIAIATENDLLVRLLVVLVVLVVLQVVLVVCCVPPVVVCVVCVCPSQVGDRDPLSVVSNDPDDDDPVCNQVSSCVRLVVQCPDPSGRRPDMDRIDMATEDDPAQALFKWKWWAQDPVGIDMYIYSDLVVRVVVLLVVCCVVVVHDSVVSVVVVVVPPGNNTDGDTHHYDPVRSVVSNVRNVDDPPD

Radius of gyration: 19.7 Å; Cα contacts (8 Å, |Δi|>4): 338; chains: 1; bounding box: 53×43×52 Å

Solvent-accessible surface area (backbone atoms only — not comparable to full-atom values): 11885 Å² total; per-residue (Å²): 139,85,80,89,81,83,89,76,88,89,79,73,100,60,90,72,53,63,33,16,39,28,37,42,23,47,76,57,39,63,46,44,32,30,13,82,38,55,68,55,24,51,18,52,54,27,40,52,45,41,52,37,24,51,53,42,54,48,41,41,69,78,36,48,73,55,33,74,78,38,61,59,84,47,28,49,48,70,63,46,73,59,34,54,48,49,40,42,90,64,90,67,61,72,89,48,47,60,58,50,50,49,58,54,51,52,57,36,62,74,35,88,68,28,30,44,77,50,73,45,79,56,40,84,41,64,51,47,69,97,59,59,30,78,51,47,21,34,20,42,40,63,50,99,91,46,77,49,74,44,36,12,35,41,62,66,61,20,50,51,52,47,40,52,49,50,14,65,76,67,73,45,52,66,78,51,27,59,49,50,55,75,68,48,83,54,44,48,51,44,77,40,68,42,48,56,35,74,67,45,44,50,53,35,42,52,48,40,70,50,79,76,84,128

pLDDT: mean 74.88, std 15.93, range [28.19, 94.56]

Mean predicted aligned error: 10.55 Å

Secondary structure (DSSP, 8-state):
--------SSS------EEEEEEEEETTEEEEEEESSHHHHHHHHHHHHHHHHHHHHHHHHH-HHHHHH-GGGGTT----HHHHHHHSS----HHHHHHHHHHHHHHHHS-TT--EEEEEEEEEEEEE-SS--SS-EEEEEEETTEEEEEEESSHHHHHHHHHHHHHHHTT--HHHHHHHHHH--STTEEEEEPEEPHHHHHHHHHHHTS----